Protein AF-A0A419N9Y1-F1 (afdb_monomer)

Solvent-accessible surface area (backbone atoms only — not comparable to full-atom values): 12476 Å² total; per-residue (Å²): 139,55,44,79,64,60,58,71,78,53,60,68,80,82,64,41,37,62,74,81,62,50,54,65,55,46,34,54,51,48,55,51,49,40,62,48,66,39,32,67,81,69,44,67,70,96,86,39,66,45,76,90,46,42,72,60,48,21,54,52,48,43,42,31,25,69,48,50,49,72,66,58,52,43,53,49,50,54,51,49,32,59,78,64,69,32,69,44,81,47,95,88,72,51,72,44,74,53,41,92,88,40,66,68,49,48,53,50,51,47,53,51,49,51,49,42,48,51,56,42,46,61,38,53,48,27,48,54,45,41,52,47,43,51,50,40,31,69,74,66,75,42,84,37,57,38,64,60,30,56,20,47,73,57,32,25,63,50,67,68,43,46,46,35,35,76,70,68,40,51,62,69,47,20,50,48,46,49,74,76,42,47,92,34,57,43,69,40,91,88,76,71,45,70,45,73,52,64,45,68,66,52,46,72,70,50,50,84,90,42,93,50,27,68,59,48,65,73,70,96

Sequence (220 aa):
HNAFNKIKNYSIDDLKLSWNPTHDDIKGKLELIFDLYQIDQYSKGLNRLNSKSITYYAVILSKWMHGNSLSEIIAGAISYYKSNRRELYFSNGVRELFDSGNPTHITKLVNDTIKDIELKVGYQLQNYISHYCQLLSLIFESNPGANWSQFIEFGSNDPVVWQLQFMGFSRHCAVFLKNNFPRHLKIDSGNSQLNISNREGIKSKVKQSQLYWLEIQALL

Organism: NCBI:txid1510574

pLDDT: mean 92.97, std 5.06, range [60.62, 98.25]

Radius of gyration: 20.14 Å; Cα contacts (8 Å, |Δi|>4): 240; chains: 1; bounding box: 44×52×46 Å

Mean predicted aligned error: 4.56 Å

Structure (mmCIF, N/CA/C/O backbone):
data_AF-A0A419N9Y1-F1
#
_entry.id   AF-A0A419N9Y1-F1
#
loop_
_atom_site.group_PDB
_atom_site.id
_atom_site.type_symbol
_atom_site.label_atom_id
_atom_site.label_alt_id
_atom_site.label_comp_id
_atom_site.label_asym_id
_atom_site.label_entity_id
_atom_site.label_seq_id
_atom_site.pdbx_PDB_ins_code
_atom_site.Cartn_x
_atom_site.Cartn_y
_atom_site.Cartn_z
_atom_site.occupancy
_atom_site.B_iso_or_equiv
_atom_site.auth_seq_id
_atom_site.auth_comp_id
_atom_site.auth_asym_id
_atom_site.auth_atom_id
_atom_site.pdbx_PDB_model_num
ATOM 1 N N . HIS A 1 1 ? 16.311 24.915 -7.169 1.00 60.62 1 HIS A N 1
ATOM 2 C CA . HIS A 1 1 ? 14.946 25.201 -6.677 1.00 60.62 1 HIS A CA 1
ATOM 3 C C . HIS A 1 1 ? 14.500 23.991 -5.851 1.00 60.62 1 HIS A C 1
ATOM 5 O O . HIS A 1 1 ? 14.574 22.888 -6.380 1.00 60.62 1 HIS A O 1
ATOM 11 N N . ASN A 1 2 ? 14.204 24.149 -4.554 1.00 80.12 2 ASN A N 1
ATOM 12 C CA . ASN A 1 2 ? 13.907 23.041 -3.624 1.00 80.12 2 ASN A CA 1
ATOM 13 C C . ASN A 1 2 ? 12.384 22.850 -3.442 1.00 80.12 2 ASN A C 1
ATOM 15 O O . ASN A 1 2 ? 11.610 23.737 -3.804 1.00 80.12 2 ASN A O 1
ATOM 19 N N . ALA A 1 3 ? 11.959 21.708 -2.886 1.00 81.12 3 ALA A N 1
ATOM 20 C CA . ALA A 1 3 ? 10.540 21.377 -2.689 1.00 81.12 3 ALA A CA 1
ATOM 21 C C . ALA A 1 3 ? 9.770 22.467 -1.911 1.00 81.12 3 ALA A C 1
ATOM 23 O O . ALA A 1 3 ? 8.666 22.841 -2.298 1.00 81.12 3 ALA A O 1
ATOM 24 N N . PHE A 1 4 ? 10.400 23.042 -0.878 1.00 83.94 4 PHE A N 1
ATOM 25 C CA . PHE A 1 4 ? 9.850 24.123 -0.051 1.00 83.94 4 PHE A CA 1
ATOM 26 C C . PHE A 1 4 ? 9.499 25.388 -0.842 1.00 83.94 4 PHE A C 1
ATOM 28 O O . PHE A 1 4 ? 8.518 26.054 -0.528 1.00 83.94 4 PHE A O 1
ATOM 35 N N . ASN A 1 5 ? 10.289 25.736 -1.859 1.00 86.38 5 ASN A N 1
ATOM 36 C CA . ASN A 1 5 ? 10.004 26.899 -2.695 1.00 86.38 5 ASN A CA 1
ATOM 37 C C . ASN A 1 5 ? 8.985 26.574 -3.790 1.00 86.38 5 ASN A C 1
ATOM 39 O O . ASN A 1 5 ? 8.133 27.409 -4.069 1.00 86.38 5 ASN A O 1
ATOM 43 N N . LYS A 1 6 ? 9.033 25.365 -4.374 1.00 87.75 6 LYS A N 1
ATOM 44 C CA . LYS A 1 6 ? 8.059 24.944 -5.397 1.00 87.75 6 LYS A CA 1
ATOM 45 C C . LYS A 1 6 ? 6.631 24.958 -4.861 1.00 87.75 6 LYS A C 1
ATOM 47 O O . LYS A 1 6 ? 5.728 25.429 -5.541 1.00 87.75 6 LYS A O 1
ATOM 52 N N . ILE A 1 7 ? 6.431 24.435 -3.654 1.00 89.94 7 ILE A N 1
ATOM 53 C CA . ILE A 1 7 ? 5.093 24.198 -3.102 1.00 89.94 7 ILE A CA 1
ATOM 54 C C . ILE A 1 7 ? 4.341 25.494 -2.767 1.00 89.94 7 ILE A C 1
ATOM 56 O O . ILE A 1 7 ? 3.118 25.511 -2.799 1.00 89.94 7 ILE A O 1
ATOM 60 N N . LYS A 1 8 ? 5.062 26.603 -2.544 1.00 87.75 8 LYS A N 1
ATOM 61 C CA . LYS A 1 8 ? 4.481 27.941 -2.326 1.00 87.75 8 LYS A CA 1
ATOM 62 C C . LYS A 1 8 ? 3.793 28.522 -3.564 1.00 87.75 8 LYS A C 1
ATOM 64 O O . LYS A 1 8 ? 3.054 29.488 -3.438 1.00 87.75 8 LYS A O 1
ATOM 69 N N . ASN A 1 9 ? 4.034 27.948 -4.743 1.00 89.00 9 ASN A N 1
ATOM 70 C CA . ASN A 1 9 ? 3.404 28.383 -5.991 1.00 89.00 9 ASN A CA 1
ATOM 71 C C . ASN A 1 9 ? 2.029 27.733 -6.229 1.00 89.00 9 ASN A C 1
ATOM 73 O O . ASN A 1 9 ? 1.411 27.998 -7.255 1.00 89.00 9 ASN A O 1
ATOM 77 N N . TYR A 1 10 ? 1.571 26.868 -5.321 1.00 89.12 10 TYR A N 1
ATOM 78 C CA . TYR A 1 10 ? 0.311 26.135 -5.432 1.00 89.12 10 TYR A CA 1
ATOM 79 C C . TYR A 1 10 ? -0.690 26.603 -4.371 1.00 89.12 10 TYR A C 1
ATOM 81 O O . TYR A 1 10 ? -0.300 27.029 -3.281 1.00 89.12 10 TYR A O 1
ATOM 89 N N . SER A 1 11 ? -1.985 26.464 -4.668 1.00 89.44 11 SER A N 1
ATOM 90 C CA . SER A 1 11 ? -3.035 26.563 -3.651 1.00 89.44 11 SER A CA 1
ATOM 91 C C . SER A 1 11 ? -3.046 25.307 -2.781 1.00 89.44 11 SER A C 1
ATOM 93 O O . SER A 1 11 ? -2.837 24.202 -3.280 1.00 89.44 11 SER A O 1
ATOM 95 N N . ILE A 1 12 ? -3.349 25.445 -1.488 1.00 87.38 12 ILE A N 1
ATOM 96 C CA . ILE A 1 12 ? -3.468 24.295 -0.579 1.00 87.38 12 ILE A CA 1
ATOM 97 C C . ILE A 1 12 ? -4.527 23.288 -1.049 1.00 87.38 12 ILE A C 1
ATOM 99 O O . ILE A 1 12 ? -4.351 22.084 -0.863 1.00 87.38 12 ILE A O 1
ATOM 103 N N . ASP A 1 13 ? -5.601 23.742 -1.694 1.00 88.00 13 ASP A N 1
ATOM 104 C CA . ASP A 1 13 ? -6.675 22.852 -2.146 1.00 88.00 13 ASP A CA 1
ATOM 105 C C . ASP A 1 13 ? -6.229 21.936 -3.295 1.00 88.00 13 ASP A C 1
ATOM 107 O O . ASP A 1 13 ? -6.617 20.768 -3.327 1.00 88.00 13 ASP A O 1
ATOM 111 N N . ASP A 1 14 ? -5.302 22.394 -4.142 1.00 89.75 14 ASP A N 1
ATOM 112 C CA . ASP A 1 14 ? -4.678 21.570 -5.187 1.00 89.75 14 ASP A CA 1
ATOM 113 C C . ASP A 1 14 ? -3.688 20.552 -4.612 1.00 89.75 14 ASP A C 1
ATOM 115 O O . ASP A 1 14 ? -3.317 19.580 -5.276 1.00 89.75 14 ASP A O 1
ATOM 119 N N . LEU A 1 15 ? -3.235 20.760 -3.374 1.00 93.12 15 LEU A N 1
ATOM 120 C CA . LEU A 1 15 ? -2.219 19.948 -2.710 1.00 93.12 15 LEU A CA 1
ATOM 121 C C . LEU A 1 15 ? -2.828 18.904 -1.772 1.00 93.12 15 LEU A C 1
ATOM 123 O O . LEU A 1 15 ? -2.317 17.784 -1.710 1.00 93.12 15 LEU A O 1
ATOM 127 N N . LYS A 1 16 ? -3.967 19.198 -1.140 1.00 94.38 16 LYS A N 1
ATOM 128 C CA . LYS A 1 16 ? -4.632 18.283 -0.201 1.00 94.38 16 LYS A CA 1
ATOM 129 C C . LYS A 1 16 ? -4.841 16.881 -0.766 1.00 94.38 16 LYS A C 1
ATOM 131 O O . LYS A 1 16 ? -5.169 16.690 -1.941 1.00 94.38 16 LYS A O 1
ATOM 136 N N . LEU A 1 17 ? -4.674 15.895 0.104 1.00 95.75 17 LEU A N 1
ATOM 137 C CA . LEU A 1 17 ? -4.933 14.492 -0.198 1.00 95.75 17 LEU A CA 1
ATOM 138 C C . LEU A 1 17 ? -6.372 14.119 0.204 1.00 95.75 17 LEU A C 1
ATOM 140 O O . LEU A 1 17 ? -6.857 14.514 1.264 1.00 95.75 17 LEU A O 1
ATOM 144 N N . SER A 1 18 ? -7.068 13.362 -0.649 1.00 94.75 18 SER A N 1
ATOM 145 C CA . SER A 1 18 ? -8.473 12.966 -0.438 1.00 94.75 18 SER A CA 1
ATOM 146 C C . SER A 1 18 ? -8.610 11.795 0.542 1.00 94.75 18 SER A C 1
ATOM 148 O O . SER A 1 18 ? -7.790 10.879 0.535 1.00 94.75 18 SER A O 1
ATOM 150 N N . TRP A 1 19 ? -9.682 11.778 1.340 1.00 93.62 19 TRP A N 1
ATOM 151 C CA . TRP A 1 19 ? -10.027 10.655 2.228 1.00 93.62 19 TRP A CA 1
ATOM 152 C C . TRP A 1 19 ? -10.487 9.400 1.477 1.00 93.62 19 TRP A C 1
ATOM 154 O O . TRP A 1 19 ? -10.299 8.286 1.961 1.00 93.62 19 TRP A O 1
ATOM 164 N N . ASN A 1 20 ? -11.046 9.569 0.278 1.00 94.44 20 ASN A N 1
ATOM 165 C CA . ASN A 1 20 ? -11.464 8.470 -0.586 1.00 94.44 20 ASN A CA 1
ATOM 166 C C . ASN A 1 20 ? -10.858 8.662 -1.982 1.00 94.44 20 ASN A C 1
ATOM 168 O O . ASN A 1 20 ? -11.538 9.160 -2.883 1.00 94.44 20 ASN A O 1
ATOM 172 N N . PRO A 1 21 ? -9.553 8.394 -2.136 1.00 95.75 21 PRO A N 1
ATOM 173 C CA . PRO A 1 21 ? -8.830 8.766 -3.339 1.00 95.75 21 PRO A CA 1
ATOM 174 C C . PRO A 1 21 ? -9.116 7.796 -4.486 1.00 95.75 21 PRO A C 1
ATOM 176 O O . PRO A 1 21 ? -8.982 6.583 -4.337 1.00 95.75 21 PRO A O 1
ATOM 179 N N . THR A 1 22 ? -9.465 8.311 -5.662 1.00 97.06 22 THR A N 1
ATOM 180 C CA . THR A 1 22 ? -9.575 7.476 -6.864 1.00 97.06 22 THR A CA 1
ATOM 181 C C . THR A 1 22 ? -8.190 7.054 -7.364 1.00 97.06 22 THR A C 1
ATOM 183 O O . THR A 1 22 ? -7.163 7.602 -6.960 1.00 97.06 22 THR A O 1
ATOM 186 N N . HIS A 1 23 ? -8.133 6.077 -8.272 1.00 96.81 23 HIS A N 1
ATOM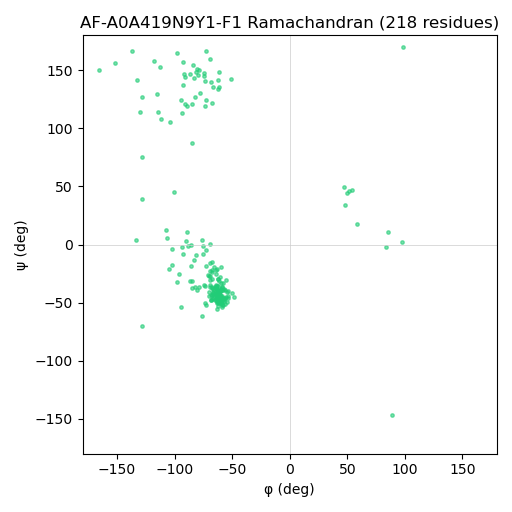 187 C CA . HIS A 1 23 ? -6.874 5.708 -8.927 1.00 96.81 23 HIS A CA 1
ATOM 188 C C . HIS A 1 23 ? -6.193 6.914 -9.600 1.00 96.81 23 HIS A C 1
ATOM 190 O O . HIS A 1 23 ? -4.975 7.072 -9.497 1.00 96.81 23 HIS A O 1
ATOM 196 N N . ASP A 1 24 ? -6.975 7.773 -10.255 1.00 97.62 24 ASP A N 1
ATOM 197 C CA . ASP A 1 24 ? -6.447 8.924 -10.985 1.00 97.62 24 ASP A CA 1
ATOM 198 C C . ASP A 1 24 ? -5.967 10.023 -10.032 1.00 97.62 24 ASP A C 1
ATOM 200 O O . ASP A 1 24 ? -4.899 10.592 -10.264 1.00 97.62 24 ASP A O 1
ATOM 204 N N . ASP A 1 25 ? -6.655 10.225 -8.900 1.00 96.88 25 ASP A N 1
ATOM 205 C CA . ASP A 1 25 ? -6.169 11.104 -7.828 1.00 96.88 25 ASP A CA 1
ATOM 206 C C . ASP A 1 25 ? -4.809 10.628 -7.306 1.00 96.88 25 ASP A C 1
ATOM 208 O O . ASP A 1 25 ? -3.875 11.417 -7.161 1.00 96.88 25 ASP A O 1
ATOM 212 N N . ILE A 1 26 ? -4.670 9.323 -7.047 1.00 98.00 26 ILE A N 1
ATOM 213 C CA . ILE A 1 26 ? -3.417 8.731 -6.556 1.00 98.00 26 ILE A CA 1
ATOM 214 C C . ILE A 1 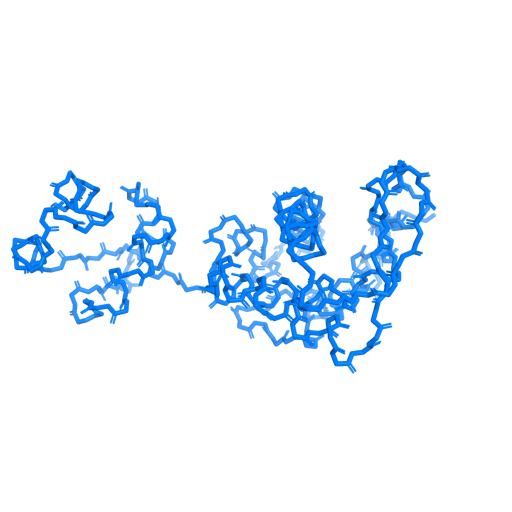26 ? -2.299 8.949 -7.565 1.00 98.00 26 ILE A C 1
ATOM 216 O O . ILE A 1 26 ? -1.207 9.383 -7.194 1.00 98.00 26 ILE A O 1
ATOM 220 N N . LYS A 1 27 ? -2.567 8.670 -8.842 1.00 98.25 27 LYS A N 1
ATOM 221 C CA . LYS A 1 27 ? -1.590 8.856 -9.912 1.00 98.25 27 LYS A CA 1
ATOM 222 C C . LYS A 1 27 ? -1.148 10.318 -10.014 1.00 98.25 27 LYS A C 1
ATOM 224 O O . LYS A 1 27 ? 0.054 10.571 -9.983 1.00 98.25 27 LYS A O 1
ATOM 229 N N . GLY A 1 28 ? -2.085 11.265 -10.068 1.00 97.62 28 GLY A N 1
ATOM 230 C CA . GLY A 1 28 ? -1.770 12.693 -10.173 1.00 97.62 28 GLY A CA 1
ATOM 231 C C . GLY A 1 28 ? -0.980 13.215 -8.970 1.00 97.62 28 GLY A C 1
ATOM 232 O O . GLY A 1 28 ? -0.007 13.955 -9.126 1.00 97.62 28 GLY A O 1
ATOM 233 N N . LYS A 1 29 ? -1.318 12.772 -7.753 1.00 96.75 29 LYS A N 1
ATOM 234 C CA . LYS A 1 29 ? -0.558 13.141 -6.547 1.00 96.75 29 LYS A CA 1
ATOM 235 C C . LYS A 1 29 ? 0.832 12.520 -6.514 1.00 96.75 29 LYS A C 1
ATOM 237 O O . LYS A 1 29 ? 1.769 13.180 -6.070 1.00 96.75 29 LYS A O 1
ATOM 242 N N . LEU A 1 30 ? 1.005 11.298 -7.017 1.00 97.69 30 LEU A N 1
ATOM 243 C CA . LEU A 1 30 ? 2.340 10.731 -7.199 1.00 97.69 30 LEU A CA 1
ATOM 244 C C . LEU A 1 30 ? 3.166 11.543 -8.200 1.00 97.69 30 LEU A C 1
ATOM 246 O O . LEU A 1 30 ? 4.317 11.839 -7.904 1.00 97.69 30 LEU A O 1
ATOM 250 N N . GLU A 1 31 ? 2.602 11.935 -9.343 1.00 97.44 31 GLU A N 1
ATOM 251 C CA . GLU A 1 31 ? 3.296 12.781 -10.330 1.00 97.44 31 GLU A CA 1
ATOM 252 C C . GLU A 1 31 ? 3.770 14.097 -9.701 1.00 97.44 31 GLU A C 1
ATOM 254 O O . GLU A 1 31 ? 4.945 14.454 -9.819 1.00 97.44 31 GLU A O 1
ATOM 259 N N . LEU A 1 32 ? 2.896 14.752 -8.934 1.00 95.88 32 LEU A N 1
ATOM 260 C CA . LEU A 1 32 ? 3.233 15.960 -8.185 1.00 95.88 32 LEU A CA 1
ATOM 261 C C . LEU A 1 32 ? 4.365 15.722 -7.173 1.00 95.88 32 LEU A C 1
ATOM 263 O O . LEU A 1 32 ? 5.339 16.472 -7.146 1.00 95.88 32 LEU A O 1
ATOM 267 N N . ILE A 1 33 ? 4.269 14.682 -6.341 1.00 95.56 33 ILE A N 1
ATOM 268 C CA . ILE A 1 33 ? 5.290 14.367 -5.329 1.00 95.56 33 ILE A CA 1
ATOM 269 C C . ILE A 1 33 ? 6.635 14.056 -6.001 1.00 95.56 33 ILE A C 1
ATOM 271 O O . ILE A 1 33 ? 7.677 14.535 -5.549 1.00 95.56 33 ILE A O 1
ATOM 275 N N . PHE A 1 34 ? 6.636 13.304 -7.102 1.00 96.06 34 PHE A N 1
ATOM 276 C CA . PHE A 1 34 ? 7.857 12.988 -7.844 1.00 96.06 34 PHE A CA 1
ATOM 277 C C . PHE A 1 34 ? 8.535 14.249 -8.393 1.00 96.06 34 PHE A C 1
ATOM 279 O O . PHE A 1 34 ? 9.760 14.363 -8.274 1.00 96.06 34 PHE A O 1
ATOM 286 N N . ASP A 1 35 ? 7.768 15.209 -8.921 1.00 94.62 35 ASP A N 1
ATOM 287 C CA . ASP A 1 35 ? 8.302 16.492 -9.398 1.00 94.62 35 ASP A CA 1
ATOM 288 C C . ASP A 1 35 ? 8.793 17.400 -8.257 1.00 94.62 35 ASP A C 1
ATOM 290 O O . ASP A 1 35 ? 9.881 17.989 -8.338 1.00 94.62 35 ASP A O 1
ATOM 294 N N . LEU A 1 36 ? 8.018 17.518 -7.174 1.00 94.12 36 LEU A N 1
ATOM 295 C CA . LEU A 1 36 ? 8.357 18.373 -6.033 1.00 94.12 36 LEU A CA 1
ATOM 296 C C . LEU A 1 36 ? 9.671 17.936 -5.383 1.00 94.12 36 LEU A C 1
ATOM 298 O O . LEU A 1 36 ? 10.545 18.771 -5.133 1.00 94.12 36 LEU A O 1
ATOM 302 N N . TYR A 1 37 ? 9.824 16.631 -5.154 1.00 93.62 37 TYR A N 1
ATOM 303 C CA . TYR A 1 37 ? 11.010 16.049 -4.525 1.00 93.62 37 TYR A CA 1
ATOM 304 C C . TYR A 1 37 ? 12.122 15.690 -5.515 1.00 93.62 37 TYR A C 1
ATOM 306 O O . TYR A 1 37 ? 13.181 15.234 -5.084 1.00 93.62 37 TYR A O 1
ATOM 314 N N . GLN A 1 38 ? 11.912 15.898 -6.821 1.00 93.19 38 GLN A N 1
ATOM 315 C CA . GLN A 1 38 ? 12.881 15.579 -7.878 1.00 93.19 38 GLN A CA 1
ATOM 316 C C . GLN A 1 38 ? 13.391 14.131 -7.753 1.00 93.19 38 GLN A C 1
ATOM 318 O O . GLN A 1 38 ? 14.594 13.859 -7.811 1.00 93.19 38 GLN A O 1
ATOM 323 N N . ILE A 1 39 ? 12.466 13.186 -7.543 1.00 93.88 39 ILE A N 1
ATOM 324 C CA . ILE A 1 39 ? 12.790 11.791 -7.195 1.00 93.88 39 ILE A CA 1
ATOM 325 C C . ILE A 1 39 ? 13.699 11.147 -8.248 1.00 93.88 39 ILE A C 1
ATOM 327 O O . ILE A 1 39 ? 14.644 10.448 -7.887 1.00 93.88 39 ILE A O 1
ATOM 331 N N . ASP A 1 40 ? 13.490 11.433 -9.534 1.00 91.75 40 ASP A N 1
ATOM 332 C CA . ASP A 1 40 ? 14.319 10.887 -10.617 1.00 91.75 40 ASP A CA 1
ATOM 333 C C . ASP A 1 40 ? 15.795 11.293 -10.533 1.00 91.75 40 ASP A C 1
ATOM 335 O O . ASP A 1 40 ? 16.662 10.509 -10.930 1.00 91.75 40 ASP A O 1
ATOM 339 N N . GLN A 1 41 ? 16.079 12.487 -10.005 1.00 90.94 41 GLN A N 1
ATOM 340 C CA . GLN A 1 41 ? 17.430 13.024 -9.853 1.00 90.94 41 GLN A CA 1
ATOM 341 C C . GLN A 1 41 ? 18.137 12.459 -8.616 1.00 90.94 41 GLN A C 1
ATOM 343 O O . GLN A 1 41 ? 19.342 12.200 -8.655 1.00 90.94 41 GLN A O 1
ATOM 348 N N . TYR A 1 42 ? 17.406 12.287 -7.511 1.00 89.12 42 TYR A N 1
ATOM 349 C CA . TYR A 1 42 ? 18.007 11.983 -6.208 1.00 89.12 42 TYR A CA 1
ATOM 350 C C . TYR A 1 42 ? 17.848 10.530 -5.753 1.00 89.12 42 TYR A C 1
ATOM 352 O O . TYR A 1 42 ? 18.646 10.065 -4.937 1.00 89.12 42 TYR A O 1
ATOM 360 N N . SER A 1 43 ? 16.878 9.780 -6.279 1.00 85.75 43 SER A N 1
ATOM 361 C CA . SER A 1 43 ? 16.731 8.356 -5.969 1.00 85.75 43 SER A CA 1
ATOM 362 C C . SER A 1 43 ? 17.822 7.552 -6.682 1.00 85.75 43 SER A C 1
ATOM 364 O O . SER A 1 43 ? 17.916 7.559 -7.911 1.00 85.75 43 SER A O 1
ATOM 366 N N . LYS A 1 44 ? 18.668 6.852 -5.917 1.00 82.25 44 LYS A N 1
ATOM 367 C CA . LYS A 1 44 ? 19.805 6.061 -6.424 1.00 82.25 44 LYS A CA 1
ATOM 368 C C . LYS A 1 44 ? 19.648 4.574 -6.089 1.00 82.25 44 LYS A C 1
ATOM 370 O O . LYS A 1 44 ? 18.948 4.210 -5.149 1.00 82.25 44 LYS A O 1
ATOM 375 N N . GLY A 1 45 ? 20.330 3.720 -6.853 1.00 80.81 45 GLY A N 1
ATOM 376 C CA . GLY A 1 45 ? 20.369 2.267 -6.645 1.00 80.81 45 GLY A CA 1
ATOM 377 C C . GLY A 1 45 ? 19.414 1.465 -7.537 1.00 80.81 45 GLY A C 1
ATOM 378 O O . GLY A 1 45 ? 18.562 2.018 -8.230 1.00 80.81 45 GLY A O 1
ATOM 379 N N . LEU A 1 46 ? 19.575 0.137 -7.522 1.00 72.62 46 LEU A N 1
ATOM 380 C CA . LEU A 1 46 ? 18.804 -0.802 -8.357 1.00 72.62 46 LEU A CA 1
ATOM 381 C C . LEU A 1 46 ? 17.306 -0.793 -8.023 1.00 72.62 46 LEU A C 1
ATOM 383 O O . LEU A 1 46 ? 16.469 -0.884 -8.912 1.00 72.62 46 LEU A O 1
ATOM 387 N N . ASN A 1 47 ? 16.968 -0.600 -6.746 1.00 79.06 47 ASN A N 1
ATOM 388 C CA . ASN A 1 47 ? 15.593 -0.476 -6.269 1.00 79.06 47 ASN A CA 1
ATOM 389 C C . ASN A 1 47 ? 15.234 1.000 -6.038 1.00 79.06 47 ASN A C 1
ATOM 391 O O . ASN A 1 47 ? 14.654 1.343 -5.007 1.00 79.06 47 ASN A O 1
ATOM 395 N N . ARG A 1 48 ? 15.566 1.899 -6.968 1.00 86.44 48 ARG A N 1
ATOM 396 C CA . ARG A 1 48 ? 15.145 3.310 -6.893 1.00 86.44 48 ARG A CA 1
ATOM 397 C C . ARG A 1 48 ? 13.712 3.511 -7.379 1.00 86.44 48 ARG A C 1
ATOM 399 O O . ARG A 1 48 ? 13.226 2.728 -8.199 1.00 86.44 48 ARG A O 1
ATOM 406 N N . LEU A 1 49 ? 13.019 4.517 -6.857 1.00 91.38 49 LEU A N 1
ATOM 407 C CA . LEU A 1 49 ? 11.782 4.998 -7.477 1.00 91.38 49 LEU A CA 1
ATOM 408 C C . LEU A 1 49 ? 12.145 5.802 -8.724 1.00 91.38 49 LEU A C 1
ATOM 410 O O . LEU A 1 49 ? 13.206 6.421 -8.779 1.00 91.38 49 LEU A O 1
ATOM 414 N N . ASN A 1 50 ? 11.283 5.761 -9.734 1.00 91.69 50 ASN A N 1
ATOM 415 C CA . ASN A 1 50 ? 11.412 6.640 -10.890 1.00 91.69 50 ASN A CA 1
ATOM 416 C C . ASN A 1 50 ? 10.050 6.930 -11.534 1.00 91.69 50 ASN A C 1
ATOM 418 O O . ASN A 1 50 ? 9.118 6.133 -11.402 1.0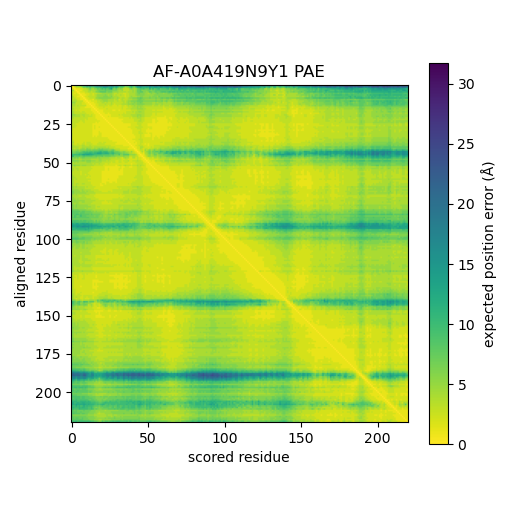0 91.69 50 ASN A O 1
ATOM 422 N N . SER A 1 51 ? 9.932 8.038 -12.255 1.00 93.62 51 SER A N 1
ATOM 423 C CA . SER A 1 51 ? 8.648 8.514 -12.782 1.00 93.62 51 SER A CA 1
ATOM 424 C C . SER A 1 51 ? 7.986 7.522 -13.746 1.00 93.62 51 SER A C 1
ATOM 426 O O . SER A 1 51 ? 6.763 7.417 -13.792 1.00 93.62 51 SER A O 1
ATOM 428 N N . LYS A 1 52 ? 8.765 6.686 -14.450 1.00 92.12 52 LYS A N 1
ATOM 429 C CA . LYS A 1 52 ? 8.221 5.648 -15.353 1.00 92.12 52 LYS A CA 1
ATOM 430 C C . LYS A 1 52 ? 7.443 4.559 -14.608 1.00 92.12 52 LYS A C 1
ATOM 432 O O . LYS A 1 52 ? 6.657 3.842 -15.218 1.00 92.12 52 LYS A O 1
ATOM 437 N N . SER A 1 53 ? 7.659 4.431 -13.300 1.00 90.94 53 SER A N 1
ATOM 438 C CA . SER A 1 53 ? 6.959 3.471 -12.443 1.00 90.94 53 SER A CA 1
ATOM 439 C C . SER A 1 53 ? 5.718 4.032 -11.747 1.00 90.94 53 SER A C 1
ATOM 441 O O . SER A 1 53 ? 5.010 3.266 -11.099 1.00 90.94 53 SER A O 1
ATOM 443 N N . ILE A 1 54 ? 5.394 5.321 -11.915 1.00 96.56 54 ILE A N 1
ATOM 444 C CA . ILE A 1 54 ? 4.237 5.945 -11.252 1.00 96.56 54 ILE A CA 1
ATOM 445 C C . ILE A 1 54 ? 2.937 5.218 -11.594 1.00 96.56 54 ILE A C 1
ATOM 447 O O . ILE A 1 54 ? 2.186 4.868 -10.693 1.00 96.56 54 ILE A O 1
ATOM 451 N N . THR A 1 55 ? 2.695 4.919 -12.875 1.00 95.12 55 THR A N 1
ATOM 452 C CA . THR A 1 55 ? 1.454 4.238 -13.293 1.00 95.12 55 THR A CA 1
ATOM 453 C C . THR A 1 55 ? 1.312 2.867 -12.625 1.00 95.12 55 THR A C 1
ATOM 455 O O . THR A 1 55 ? 0.226 2.491 -12.203 1.00 95.12 55 THR A O 1
ATOM 458 N N . TYR A 1 56 ? 2.417 2.135 -12.472 1.00 94.38 56 TYR A N 1
ATOM 459 C CA . TYR A 1 56 ? 2.417 0.841 -11.796 1.00 94.38 56 TYR A CA 1
ATOM 460 C C . TYR A 1 56 ? 2.152 0.977 -10.290 1.00 94.38 56 TYR A C 1
ATOM 462 O O . TYR A 1 56 ? 1.279 0.296 -9.752 1.00 94.38 56 TYR A O 1
ATOM 470 N N . TYR A 1 57 ? 2.845 1.892 -9.608 1.00 96.38 57 TYR A N 1
ATOM 471 C CA . TYR A 1 57 ? 2.644 2.081 -8.172 1.00 96.38 57 TYR A CA 1
ATOM 472 C C . TYR A 1 57 ? 1.306 2.735 -7.828 1.00 96.38 57 TYR A C 1
ATOM 474 O O . TYR A 1 57 ? 0.788 2.455 -6.755 1.00 96.38 57 TYR A O 1
ATOM 482 N N . ALA A 1 58 ? 0.708 3.529 -8.720 1.00 97.56 58 ALA A N 1
ATOM 483 C CA . ALA A 1 58 ? -0.648 4.046 -8.543 1.00 97.56 58 ALA A CA 1
ATOM 484 C C . ALA A 1 58 ? -1.673 2.904 -8.454 1.00 97.56 58 ALA A C 1
ATOM 486 O O . ALA A 1 58 ? -2.542 2.924 -7.584 1.00 97.56 58 ALA A O 1
ATOM 487 N N . VAL A 1 59 ? -1.518 1.855 -9.274 1.00 96.69 59 VAL A N 1
ATOM 488 C CA . VAL A 1 59 ? -2.359 0.649 -9.199 1.00 96.69 59 VAL A CA 1
ATOM 489 C C . VAL A 1 59 ? -2.160 -0.081 -7.871 1.00 96.69 59 VAL A C 1
ATOM 491 O O . VAL A 1 59 ? -3.146 -0.433 -7.222 1.00 96.69 59 VAL A O 1
ATOM 494 N N . ILE A 1 60 ? -0.910 -0.307 -7.449 1.00 97.00 60 ILE A N 1
ATOM 495 C CA . ILE A 1 60 ? -0.633 -1.001 -6.180 1.00 97.00 60 ILE A CA 1
ATOM 496 C C . ILE A 1 60 ? -1.163 -0.195 -4.996 1.00 97.00 60 ILE A C 1
ATOM 498 O O . ILE A 1 60 ? -1.876 -0.755 -4.170 1.00 97.00 60 ILE A O 1
ATOM 502 N N . LEU A 1 61 ? -0.858 1.103 -4.923 1.00 97.06 61 LEU A N 1
ATOM 503 C CA . LEU A 1 61 ? -1.330 1.985 -3.857 1.00 97.06 61 LEU A CA 1
ATOM 504 C C . LEU A 1 61 ? -2.848 2.044 -3.808 1.00 97.06 61 LEU A C 1
ATOM 506 O O . LEU A 1 61 ? -3.410 1.924 -2.727 1.00 97.06 61 LEU A O 1
ATOM 510 N N . SER A 1 62 ? -3.509 2.183 -4.960 1.00 96.94 62 SER A N 1
ATOM 511 C CA . SER A 1 62 ? -4.968 2.184 -5.026 1.00 96.94 62 SER A CA 1
ATOM 512 C C . SER A 1 62 ? -5.531 0.906 -4.416 1.00 96.94 62 SER A C 1
ATOM 514 O O . SER A 1 62 ? -6.327 0.977 -3.488 1.00 96.94 62 SER A O 1
ATOM 516 N N . LYS A 1 63 ? -5.057 -0.269 -4.828 1.00 96.25 63 LYS A N 1
ATOM 517 C CA . LYS A 1 63 ? -5.535 -1.533 -4.254 1.00 96.25 63 LYS A CA 1
ATOM 518 C C . LYS A 1 63 ? -5.206 -1.669 -2.767 1.00 96.25 63 LYS A C 1
ATOM 520 O O . LYS A 1 63 ? -6.064 -2.027 -1.963 1.00 96.25 63 LYS A O 1
ATOM 525 N N . TRP A 1 64 ? -3.964 -1.373 -2.394 1.00 96.25 64 TRP A N 1
ATOM 526 C CA . TRP A 1 64 ? -3.474 -1.532 -1.029 1.00 96.25 64 TRP A CA 1
ATOM 527 C C . TRP A 1 64 ? -4.222 -0.629 -0.049 1.00 96.25 64 TRP A C 1
ATOM 529 O O . TRP A 1 64 ? -4.750 -1.121 0.946 1.00 96.25 64 TRP A O 1
ATOM 539 N N . MET A 1 65 ? -4.340 0.664 -0.360 1.00 95.69 65 MET A N 1
ATOM 540 C CA . MET A 1 65 ? -5.051 1.629 0.478 1.00 95.69 65 MET A CA 1
ATOM 541 C C . MET A 1 65 ? -6.557 1.370 0.524 1.00 95.69 65 MET A C 1
ATOM 543 O O . MET A 1 65 ? -7.178 1.772 1.488 1.00 95.69 65 MET A O 1
ATOM 547 N N . HIS A 1 66 ? -7.164 0.669 -0.436 1.00 94.75 66 HIS A N 1
ATOM 548 C CA . HIS A 1 66 ? -8.581 0.277 -0.345 1.00 94.75 66 HIS A CA 1
ATOM 549 C C . HIS A 1 66 ? -8.804 -1.075 0.350 1.00 94.75 66 HIS A C 1
ATOM 551 O O . HIS A 1 66 ? -9.913 -1.609 0.335 1.00 94.75 66 HIS A O 1
ATOM 557 N N . GLY A 1 67 ? -7.775 -1.643 0.983 1.00 93.12 67 GLY A N 1
ATOM 558 C CA . GLY A 1 67 ? -7.927 -2.863 1.770 1.00 93.12 67 GLY A CA 1
ATOM 559 C C . GLY A 1 67 ? -7.825 -4.161 0.974 1.00 93.12 67 GLY A C 1
ATOM 560 O O . GLY A 1 67 ? -8.100 -5.216 1.546 1.00 93.12 67 GLY A O 1
ATOM 561 N N . ASN A 1 68 ? -7.401 -4.134 -0.299 1.00 93.94 68 ASN A N 1
ATOM 562 C CA . ASN A 1 68 ? -7.188 -5.380 -1.036 1.00 93.94 68 ASN A CA 1
ATOM 563 C C . ASN A 1 68 ? -6.093 -6.228 -0.390 1.00 93.94 68 ASN A C 1
ATOM 565 O O . ASN A 1 68 ? -5.058 -5.725 0.071 1.00 93.94 68 ASN A O 1
ATOM 569 N N . SER A 1 69 ? -6.307 -7.538 -0.382 1.00 92.62 69 SER A N 1
ATOM 570 C CA . SER A 1 69 ? -5.344 -8.488 0.147 1.00 92.62 69 SER A CA 1
ATOM 571 C C . SER A 1 69 ? -4.101 -8.564 -0.743 1.00 92.62 69 SER A C 1
ATOM 573 O O . SER A 1 69 ? -4.120 -8.256 -1.938 1.00 92.62 69 SER A O 1
ATOM 575 N N . LEU A 1 70 ? -3.002 -9.048 -0.164 1.00 92.62 70 LEU A N 1
ATOM 576 C CA . LEU A 1 70 ? -1.791 -9.338 -0.926 1.00 92.62 70 LEU A CA 1
ATOM 577 C C . LEU A 1 70 ? -2.074 -10.314 -2.085 1.00 92.62 70 LEU A C 1
ATOM 579 O O . LEU A 1 70 ? -1.575 -10.115 -3.190 1.00 92.62 70 LEU A O 1
ATOM 583 N N . SER A 1 71 ? -2.926 -11.323 -1.866 1.00 93.50 71 SER A N 1
ATOM 584 C CA . SER A 1 71 ? -3.291 -12.289 -2.907 1.00 93.50 71 SER A CA 1
ATOM 585 C C . SER A 1 71 ? -4.086 -11.655 -4.051 1.00 93.50 71 SER A C 1
ATOM 587 O O . SER A 1 71 ? -3.829 -11.983 -5.207 1.00 93.50 71 SER A O 1
ATOM 589 N N . GLU A 1 72 ? -4.987 -10.710 -3.772 1.00 95.75 72 GLU A N 1
ATOM 590 C CA . GLU A 1 72 ? -5.724 -9.964 -4.803 1.00 95.75 72 GLU A CA 1
ATOM 591 C C . GLU A 1 72 ? -4.795 -9.075 -5.640 1.00 95.75 72 GLU A C 1
ATOM 593 O O . GLU A 1 72 ? -4.941 -8.976 -6.865 1.00 95.75 72 GLU A O 1
ATOM 598 N N . ILE A 1 73 ? -3.809 -8.439 -5.002 1.00 96.94 73 ILE A N 1
ATOM 599 C CA . ILE A 1 73 ? -2.823 -7.608 -5.702 1.00 96.94 73 ILE A CA 1
ATOM 600 C C . ILE A 1 73 ? -1.925 -8.480 -6.587 1.00 96.94 73 ILE A C 1
ATOM 602 O O . ILE A 1 73 ? -1.775 -8.173 -7.772 1.00 96.94 73 ILE A O 1
ATOM 606 N N . ILE A 1 74 ? -1.413 -9.598 -6.062 1.00 96.69 74 ILE A N 1
ATOM 607 C CA . ILE A 1 74 ? -0.605 -10.574 -6.815 1.00 96.69 74 ILE A CA 1
ATOM 608 C C . ILE A 1 74 ? -1.393 -11.153 -7.995 1.00 96.69 74 ILE A C 1
ATOM 610 O O . ILE A 1 74 ? -0.884 -11.192 -9.115 1.00 96.69 74 ILE A O 1
ATOM 614 N N . ALA A 1 75 ? -2.646 -11.563 -7.784 1.00 96.75 75 ALA A N 1
ATOM 615 C CA . ALA A 1 75 ? -3.500 -12.074 -8.857 1.00 96.75 75 ALA A CA 1
ATOM 616 C C . ALA A 1 75 ? -3.707 -11.024 -9.962 1.00 96.75 75 ALA A C 1
ATOM 618 O O . ALA A 1 75 ? -3.680 -11.342 -11.156 1.00 96.75 75 ALA A O 1
ATOM 619 N N . GLY A 1 76 ? -3.845 -9.753 -9.572 1.00 96.00 76 GLY A N 1
ATOM 620 C CA . GLY A 1 76 ? -3.870 -8.627 -10.498 1.00 96.00 76 GLY A CA 1
ATOM 621 C C . GLY A 1 76 ? -2.568 -8.466 -11.286 1.00 96.00 76 GLY A C 1
ATOM 622 O O . GLY A 1 76 ? -2.625 -8.274 -12.500 1.00 96.00 76 GLY A O 1
ATOM 623 N N . ALA A 1 77 ? -1.410 -8.583 -10.631 1.00 95.62 77 ALA A N 1
ATOM 624 C CA . ALA A 1 77 ? -0.102 -8.504 -11.283 1.00 95.62 77 ALA A CA 1
ATOM 625 C C . ALA A 1 77 ? 0.090 -9.637 -12.305 1.00 95.62 77 ALA A C 1
ATOM 627 O O . ALA A 1 77 ? 0.447 -9.372 -13.452 1.00 95.62 77 ALA A O 1
ATOM 628 N N . ILE A 1 78 ? -0.239 -10.880 -11.936 1.00 95.88 78 ILE A N 1
ATOM 629 C CA . ILE A 1 78 ? -0.208 -12.047 -12.837 1.00 95.88 78 ILE A CA 1
ATOM 630 C C . ILE A 1 78 ? -1.092 -11.811 -14.063 1.00 95.88 78 ILE A C 1
ATOM 632 O O . ILE A 1 78 ? -0.652 -11.994 -15.201 1.00 95.88 78 ILE A O 1
ATOM 636 N N . SER A 1 79 ? -2.329 -11.360 -13.841 1.00 95.88 79 SER A N 1
ATOM 637 C CA . SER A 1 79 ? -3.279 -11.080 -14.922 1.00 95.88 79 SER A CA 1
ATOM 638 C C . SER A 1 79 ? -2.760 -9.986 -15.854 1.00 95.88 79 SER A C 1
ATOM 640 O O . SER A 1 79 ? -2.820 -10.126 -17.074 1.00 95.88 79 SER A O 1
ATOM 642 N N . TYR A 1 80 ? -2.183 -8.920 -15.294 1.00 94.75 80 TYR A N 1
ATOM 643 C CA . TYR A 1 80 ? -1.594 -7.832 -16.067 1.00 94.75 80 TYR A CA 1
ATOM 644 C C . TYR A 1 80 ? -0.402 -8.299 -16.911 1.00 94.75 80 TYR A C 1
ATOM 646 O O . TYR A 1 80 ? -0.337 -7.977 -18.099 1.00 94.75 80 TYR A O 1
ATOM 654 N N . TYR A 1 81 ? 0.513 -9.084 -16.337 1.00 95.19 81 TYR A N 1
ATOM 655 C CA . TYR A 1 81 ? 1.683 -9.601 -17.052 1.00 95.19 81 TYR A CA 1
ATOM 656 C C . TYR A 1 81 ? 1.285 -10.517 -18.211 1.00 95.19 81 TYR A C 1
ATOM 658 O O . TYR A 1 81 ? 1.829 -10.380 -19.310 1.00 95.19 81 TYR A O 1
ATOM 666 N N . LYS A 1 82 ? 0.288 -11.381 -17.987 1.00 94.44 82 LYS A N 1
ATOM 667 C CA . LYS A 1 82 ? -0.277 -12.269 -19.009 1.00 94.44 82 LYS A CA 1
ATOM 668 C C . LYS A 1 82 ? -0.919 -11.486 -20.155 1.00 94.44 82 LYS A C 1
ATOM 670 O O . LYS A 1 82 ? -0.568 -11.702 -21.312 1.00 94.44 82 LYS A O 1
ATOM 675 N N . SER A 1 83 ? -1.830 -10.563 -19.847 1.00 95.12 83 SER A N 1
ATOM 676 C CA . SER A 1 83 ? -2.605 -9.839 -20.865 1.00 95.12 83 SER A CA 1
ATOM 677 C C . SER A 1 83 ? -1.771 -8.845 -21.674 1.00 95.12 83 SER A C 1
ATOM 679 O O . SER A 1 83 ? -2.096 -8.574 -22.824 1.00 95.12 83 SER A O 1
ATOM 681 N N . ASN A 1 84 ? -0.683 -8.320 -21.101 1.00 94.00 84 ASN A N 1
ATOM 682 C CA . ASN A 1 84 ? 0.146 -7.287 -21.731 1.00 94.00 84 ASN A CA 1
ATOM 683 C C . ASN A 1 84 ? 1.502 -7.809 -22.228 1.00 94.00 84 ASN A C 1
ATOM 685 O O . ASN A 1 84 ? 2.378 -6.999 -22.530 1.00 94.00 84 ASN A O 1
ATOM 689 N N . ARG A 1 85 ? 1.697 -9.138 -22.282 1.00 92.88 85 ARG A N 1
ATOM 690 C CA . ARG A 1 85 ? 2.941 -9.791 -22.740 1.00 92.88 85 ARG A CA 1
ATOM 691 C C . ARG A 1 85 ? 4.201 -9.175 -22.117 1.00 92.88 85 ARG A C 1
ATOM 693 O O . ARG A 1 85 ? 5.135 -8.786 -22.813 1.00 92.88 85 ARG A O 1
ATOM 700 N N . ARG A 1 86 ? 4.194 -9.026 -20.790 1.00 94.19 86 ARG A N 1
ATOM 701 C CA . ARG A 1 86 ? 5.292 -8.391 -20.046 1.00 94.19 86 ARG A CA 1
ATOM 702 C C . ARG A 1 86 ? 6.461 -9.356 -19.868 1.00 94.19 86 ARG A C 1
ATOM 704 O O . ARG A 1 86 ? 6.267 -10.561 -19.750 1.00 94.19 86 ARG A O 1
ATOM 711 N N . GLU A 1 87 ? 7.664 -8.804 -19.800 1.00 94.62 87 GLU A N 1
ATOM 712 C CA . GLU A 1 87 ? 8.885 -9.559 -19.521 1.00 94.62 87 GLU A CA 1
ATOM 713 C C . GLU A 1 87 ? 9.184 -9.601 -18.018 1.00 94.62 87 GLU A C 1
ATOM 715 O O . GLU A 1 87 ? 8.976 -8.617 -17.298 1.00 94.62 87 GLU A O 1
ATOM 720 N N . LEU A 1 88 ? 9.719 -10.729 -17.559 1.00 93.94 88 LEU A N 1
ATOM 721 C CA . LEU A 1 88 ? 10.375 -10.871 -16.267 1.00 93.94 88 LEU A CA 1
ATOM 722 C C . LEU A 1 88 ? 11.871 -10.613 -16.401 1.00 93.94 88 LEU A C 1
ATOM 724 O O . LEU A 1 88 ? 12.493 -10.956 -17.402 1.00 93.94 88 LEU A O 1
ATOM 728 N N . TYR A 1 89 ? 12.439 -10.036 -15.347 1.00 91.31 89 TYR A N 1
ATOM 729 C CA . TYR A 1 89 ? 13.858 -9.725 -15.244 1.00 91.31 89 TYR A CA 1
ATOM 730 C C . TYR A 1 89 ? 14.456 -10.572 -14.127 1.00 91.31 89 TYR A C 1
ATOM 732 O O . TYR A 1 89 ? 14.101 -10.413 -12.951 1.00 91.31 89 TYR A O 1
ATOM 740 N N . PHE A 1 90 ? 15.349 -11.482 -14.495 1.00 89.94 90 PHE A N 1
ATOM 741 C CA . PHE A 1 90 ? 16.031 -12.369 -13.562 1.00 89.94 90 PHE A CA 1
ATOM 742 C C . PHE A 1 90 ? 17.363 -11.771 -13.098 1.00 89.94 90 PHE A C 1
ATOM 744 O O . PHE A 1 90 ? 17.953 -10.908 -13.747 1.00 89.94 90 PHE A O 1
ATOM 751 N N . SER A 1 91 ? 17.843 -12.221 -11.937 1.00 84.75 91 SER A N 1
ATOM 752 C CA . SER A 1 91 ? 19.079 -11.718 -11.317 1.00 84.75 91 SER A CA 1
ATOM 753 C C . SER A 1 91 ? 20.334 -11.998 -12.147 1.00 84.75 91 SER A C 1
ATOM 755 O O . SER A 1 91 ? 21.305 -11.255 -12.053 1.00 84.75 91 SER A O 1
ATOM 757 N N . ASN A 1 92 ? 20.300 -13.030 -12.989 1.00 87.38 92 ASN A N 1
ATOM 758 C CA . ASN A 1 92 ? 21.347 -13.374 -13.953 1.00 87.38 92 ASN A CA 1
ATOM 759 C C . ASN A 1 92 ? 21.354 -12.467 -15.205 1.00 87.38 92 ASN A C 1
ATOM 761 O O . ASN A 1 92 ? 22.125 -12.713 -16.126 1.00 87.38 92 ASN A O 1
ATOM 765 N N . GLY A 1 93 ? 20.496 -11.442 -15.262 1.00 86.44 93 GLY A N 1
ATOM 766 C CA . GLY A 1 93 ? 20.394 -10.507 -16.386 1.00 86.44 93 GLY A CA 1
ATOM 767 C C . GLY A 1 93 ? 19.517 -10.994 -17.542 1.00 86.44 93 GLY A C 1
ATOM 768 O O . GLY A 1 93 ? 19.308 -10.241 -18.495 1.00 86.44 93 GLY A O 1
ATOM 769 N N . VAL A 1 94 ? 18.975 -12.212 -17.457 1.00 92.00 94 VAL A N 1
ATOM 770 C CA . VAL A 1 94 ? 18.085 -12.774 -18.477 1.00 92.00 94 VAL A CA 1
ATOM 771 C C . VAL A 1 94 ? 16.715 -12.101 -18.408 1.00 92.00 94 VAL A C 1
ATOM 773 O O . VAL A 1 94 ? 16.193 -11.800 -17.327 1.00 92.00 94 VAL A O 1
ATOM 776 N N . ARG A 1 95 ? 16.141 -11.861 -19.590 1.00 94.12 95 ARG A N 1
ATOM 777 C CA . ARG A 1 95 ? 14.769 -11.386 -19.766 1.00 94.12 95 ARG A CA 1
ATOM 778 C C . ARG A 1 95 ? 13.966 -12.449 -20.484 1.00 94.12 95 ARG A C 1
ATOM 780 O O . ARG A 1 95 ? 14.386 -12.919 -21.538 1.00 94.12 95 ARG A O 1
ATOM 787 N N . GLU A 1 96 ? 12.816 -12.790 -19.928 1.00 95.31 96 GLU A N 1
ATOM 788 C CA . GLU A 1 96 ? 11.930 -13.798 -20.506 1.00 95.31 96 GLU A CA 1
ATOM 789 C C . GLU A 1 96 ? 10.506 -13.262 -20.540 1.00 95.31 96 GLU A C 1
ATOM 791 O O . GLU A 1 96 ? 10.068 -12.583 -19.608 1.00 95.31 96 GLU A O 1
ATOM 796 N N . LEU A 1 97 ? 9.767 -13.565 -21.607 1.00 96.75 97 LEU A N 1
ATOM 797 C CA . LEU A 1 97 ? 8.338 -13.279 -21.643 1.00 96.75 97 LEU A CA 1
ATOM 798 C C . LEU A 1 97 ? 7.639 -14.070 -20.536 1.00 96.75 97 LEU A C 1
ATOM 800 O O . LEU A 1 97 ? 7.888 -15.260 -20.343 1.00 96.75 97 LEU A O 1
ATOM 804 N N . PHE A 1 98 ? 6.757 -13.396 -19.804 1.00 97.25 98 PHE A N 1
ATOM 805 C CA . PHE A 1 98 ? 6.003 -14.031 -18.739 1.00 97.25 98 PHE A CA 1
ATOM 806 C C . PHE A 1 98 ? 5.129 -15.162 -19.284 1.00 97.25 98 PHE A C 1
ATOM 808 O O . PHE A 1 98 ? 4.413 -14.998 -20.272 1.00 97.25 98 PHE A O 1
ATOM 815 N N . ASP A 1 99 ? 5.147 -16.284 -18.571 1.00 96.19 99 ASP A N 1
ATOM 816 C CA . ASP A 1 99 ? 4.362 -17.468 -18.887 1.00 96.19 99 ASP A CA 1
ATOM 817 C C . ASP A 1 99 ? 3.632 -17.904 -17.620 1.00 96.19 99 ASP A C 1
ATOM 819 O O . ASP A 1 99 ? 4.251 -18.308 -16.637 1.00 96.19 99 ASP A O 1
ATOM 823 N N . SER A 1 100 ? 2.301 -17.814 -17.642 1.00 94.06 100 SER A N 1
ATOM 824 C CA . SER A 1 100 ? 1.470 -18.219 -16.509 1.00 94.06 100 SER A CA 1
ATOM 825 C C . SER A 1 100 ? 1.457 -19.732 -16.267 1.00 94.06 100 SER A C 1
ATOM 827 O O . SER A 1 100 ? 1.015 -20.158 -15.204 1.00 94.06 100 SER A O 1
ATOM 829 N N . GLY A 1 101 ? 1.893 -20.538 -17.241 1.00 95.81 101 GLY A N 1
ATOM 830 C CA . GLY A 1 101 ? 2.064 -21.985 -17.101 1.00 95.81 101 GLY A CA 1
ATOM 831 C C . GLY A 1 101 ? 3.393 -22.387 -16.459 1.00 95.81 101 GLY A C 1
ATOM 832 O O . GLY A 1 101 ? 3.528 -23.530 -16.032 1.00 95.81 101 GLY A O 1
ATOM 833 N N . ASN A 1 102 ? 4.355 -21.464 -16.347 1.00 96.81 102 ASN A N 1
ATOM 834 C CA . ASN A 1 102 ? 5.670 -21.721 -15.769 1.00 96.81 102 ASN A CA 1
ATOM 835 C C . ASN A 1 102 ? 5.682 -21.375 -14.261 1.00 96.81 102 ASN A C 1
ATOM 837 O O . ASN A 1 102 ? 5.610 -20.193 -13.903 1.00 96.81 102 ASN A O 1
ATOM 841 N N . PRO A 1 103 ? 5.830 -22.363 -13.352 1.00 96.62 103 PRO A N 1
ATOM 842 C CA . PRO A 1 103 ? 5.831 -22.116 -11.909 1.00 96.62 103 PRO A CA 1
ATOM 843 C C . PRO A 1 103 ? 6.924 -21.142 -11.457 1.00 96.62 103 PRO A C 1
ATOM 845 O O . PRO A 1 103 ? 6.679 -20.300 -10.596 1.00 96.62 103 PRO A O 1
ATOM 848 N N . THR A 1 104 ? 8.106 -21.186 -12.078 1.00 96.38 104 THR A N 1
ATOM 849 C CA . THR A 1 104 ? 9.215 -20.270 -11.776 1.00 96.38 104 THR A CA 1
ATOM 850 C C . THR A 1 104 ? 8.843 -18.825 -12.102 1.00 96.38 104 THR A C 1
ATOM 852 O O . THR A 1 104 ? 9.170 -17.918 -11.336 1.00 96.38 104 THR A O 1
ATOM 855 N N . HIS A 1 105 ? 8.114 -18.595 -13.200 1.00 97.12 105 HIS A N 1
ATOM 856 C CA . HIS A 1 105 ? 7.653 -17.257 -13.588 1.00 97.12 105 HIS A CA 1
ATOM 857 C C . HIS A 1 105 ? 6.620 -16.723 -12.595 1.00 97.12 105 HIS A C 1
ATOM 859 O O . HIS A 1 105 ? 6.717 -15.571 -12.166 1.00 97.12 105 HIS A O 1
ATOM 865 N N . ILE A 1 106 ? 5.673 -17.569 -12.177 1.00 97.00 106 ILE A N 1
ATOM 866 C CA . ILE A 1 106 ? 4.690 -17.224 -11.142 1.00 97.00 106 ILE A CA 1
ATOM 867 C C . ILE A 1 106 ? 5.394 -16.853 -9.837 1.00 97.00 106 ILE A C 1
ATOM 869 O O . ILE A 1 106 ? 5.171 -15.764 -9.309 1.00 97.00 106 ILE A O 1
ATOM 873 N N . THR A 1 107 ? 6.277 -17.717 -9.333 1.00 97.12 107 THR A N 1
ATOM 874 C CA . THR A 1 107 ? 7.003 -17.480 -8.080 1.00 97.12 107 THR A CA 1
ATOM 875 C C . THR A 1 107 ? 7.862 -16.222 -8.155 1.00 97.12 107 THR A C 1
ATOM 877 O O . THR A 1 107 ? 7.893 -15.449 -7.196 1.00 97.12 107 THR A O 1
ATOM 880 N N . LYS A 1 108 ? 8.531 -15.963 -9.283 1.00 96.38 108 LYS A N 1
ATOM 881 C CA . LYS A 1 108 ? 9.304 -14.730 -9.478 1.00 96.38 108 LYS A CA 1
ATOM 882 C C . LYS A 1 108 ? 8.415 -13.492 -9.392 1.00 96.38 108 LYS A C 1
ATOM 884 O O . LYS A 1 108 ? 8.732 -12.585 -8.629 1.00 96.38 108 LYS A O 1
ATOM 889 N N . LEU A 1 109 ? 7.298 -13.474 -10.120 1.00 96.44 109 LEU A N 1
ATOM 890 C CA . LEU A 1 109 ? 6.377 -12.337 -10.130 1.00 96.44 109 LEU A CA 1
ATOM 891 C C . LEU A 1 109 ? 5.733 -12.099 -8.758 1.00 96.44 109 LEU A C 1
ATOM 893 O O . LEU A 1 109 ? 5.576 -10.951 -8.347 1.00 96.44 109 LEU A O 1
ATOM 897 N N . VAL A 1 110 ? 5.401 -13.167 -8.029 1.00 96.94 110 VAL A N 1
ATOM 898 C CA . VAL A 1 110 ? 4.922 -13.087 -6.640 1.00 96.94 110 VAL A CA 1
ATOM 899 C C . VAL A 1 110 ? 5.958 -12.393 -5.756 1.00 96.94 110 VAL A C 1
ATOM 901 O O . VAL A 1 110 ? 5.625 -11.413 -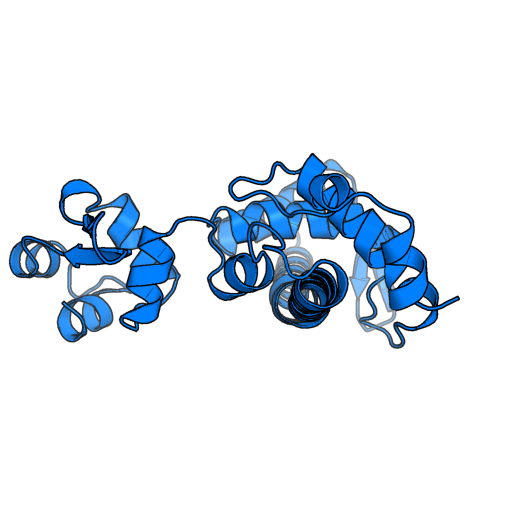5.095 1.00 96.94 110 VAL A O 1
ATOM 904 N N . ASN A 1 111 ? 7.213 -12.851 -5.781 1.00 96.62 111 ASN A N 1
ATOM 905 C CA . ASN A 1 111 ? 8.284 -12.260 -4.974 1.00 96.62 111 ASN A CA 1
ATOM 906 C C . ASN A 1 111 ? 8.568 -10.801 -5.357 1.00 96.62 111 ASN A C 1
ATOM 908 O O . ASN A 1 111 ? 8.753 -9.967 -4.473 1.00 96.62 111 ASN A O 1
ATOM 912 N N . ASP A 1 112 ? 8.562 -10.474 -6.651 1.00 94.75 112 ASP A N 1
ATOM 913 C CA . ASP A 1 112 ? 8.724 -9.093 -7.116 1.00 94.75 112 ASP A CA 1
ATOM 914 C C . ASP A 1 112 ? 7.581 -8.200 -6.617 1.00 94.75 112 ASP A C 1
ATOM 916 O O . ASP A 1 112 ? 7.831 -7.116 -6.097 1.00 94.75 112 ASP A O 1
ATOM 920 N N . THR A 1 113 ? 6.336 -8.679 -6.699 1.00 96.06 113 THR A N 1
ATOM 921 C CA . THR A 1 113 ? 5.155 -7.931 -6.238 1.00 96.06 113 THR A CA 1
ATOM 922 C C . THR A 1 113 ? 5.195 -7.696 -4.726 1.00 96.06 113 THR A C 1
ATOM 924 O O . THR A 1 113 ? 4.915 -6.588 -4.273 1.00 96.06 113 THR A O 1
ATOM 927 N N . ILE A 1 114 ? 5.570 -8.712 -3.937 1.00 95.69 114 ILE A N 1
ATOM 928 C CA . ILE A 1 114 ? 5.742 -8.585 -2.478 1.00 95.69 114 ILE A CA 1
ATOM 929 C C . ILE A 1 114 ? 6.811 -7.538 -2.169 1.00 95.69 114 ILE A C 1
ATOM 931 O O . ILE A 1 114 ? 6.562 -6.598 -1.418 1.00 95.69 114 ILE A O 1
ATOM 935 N N . LYS A 1 115 ? 7.976 -7.653 -2.812 1.00 94.50 115 LYS A N 1
ATOM 936 C CA . LYS A 1 115 ? 9.087 -6.718 -2.636 1.00 94.50 115 LYS A CA 1
ATOM 937 C C . LYS A 1 115 ? 8.695 -5.285 -2.997 1.00 94.50 115 LYS A C 1
ATOM 939 O O . LYS A 1 115 ? 9.120 -4.349 -2.319 1.00 94.50 115 LYS A O 1
ATOM 944 N N . ASP A 1 116 ? 7.902 -5.100 -4.047 1.00 94.31 116 ASP A N 1
ATOM 945 C CA . ASP A 1 116 ? 7.394 -3.787 -4.433 1.00 94.31 116 ASP A CA 1
ATOM 946 C C . ASP A 1 116 ? 6.444 -3.219 -3.373 1.00 94.31 116 ASP A C 1
ATOM 948 O O . ASP A 1 116 ? 6.576 -2.059 -2.981 1.00 94.31 116 ASP A O 1
ATOM 952 N N . ILE A 1 117 ? 5.526 -4.024 -2.843 1.00 94.06 117 ILE A N 1
ATOM 953 C CA . ILE A 1 117 ? 4.629 -3.579 -1.770 1.00 94.06 117 ILE A CA 1
ATOM 954 C C . ILE A 1 117 ? 5.430 -3.195 -0.520 1.00 94.06 117 ILE A C 1
ATOM 956 O O . ILE A 1 117 ? 5.219 -2.118 0.026 1.00 94.06 117 ILE A O 1
ATOM 960 N N . GLU A 1 118 ? 6.383 -4.015 -0.092 1.00 93.31 118 GLU A N 1
ATOM 961 C CA . GLU A 1 118 ? 7.123 -3.775 1.151 1.00 93.31 118 GLU A CA 1
ATOM 962 C C . GLU A 1 118 ? 8.126 -2.622 1.026 1.00 93.31 118 GLU A C 1
ATOM 964 O O . GLU A 1 118 ? 8.113 -1.683 1.819 1.00 93.31 118 GLU A O 1
ATOM 969 N N . LEU A 1 119 ? 8.996 -2.654 0.014 1.00 93.69 119 LEU A N 1
ATOM 970 C CA . LEU A 1 119 ? 10.104 -1.699 -0.087 1.00 93.69 119 LEU A CA 1
ATOM 971 C C . LEU A 1 119 ? 9.709 -0.404 -0.796 1.00 93.69 119 LEU A C 1
ATOM 973 O O . LEU A 1 119 ? 10.278 0.654 -0.517 1.00 93.69 119 LEU A O 1
ATOM 977 N N . LYS A 1 120 ? 8.780 -0.467 -1.753 1.00 94.12 120 LYS A N 1
ATOM 978 C CA . LYS A 1 120 ? 8.415 0.695 -2.576 1.00 94.12 120 LYS A CA 1
ATOM 979 C C . LYS A 1 120 ? 7.230 1.407 -1.985 1.00 94.12 120 LYS A C 1
ATOM 981 O O . LYS A 1 120 ? 7.328 2.602 -1.737 1.00 94.12 120 LYS A O 1
ATOM 986 N N . VAL A 1 121 ? 6.149 0.681 -1.733 1.00 95.62 121 VAL A N 1
ATOM 987 C CA . VAL A 1 121 ? 4.930 1.255 -1.166 1.00 95.62 121 VAL A CA 1
ATOM 988 C C . VAL A 1 121 ? 5.104 1.507 0.331 1.00 95.62 121 VAL A C 1
ATOM 990 O O . VAL A 1 121 ? 5.110 2.669 0.735 1.00 95.62 121 VAL A O 1
ATOM 993 N N . GLY A 1 122 ? 5.340 0.458 1.119 1.00 94.25 122 GLY A N 1
ATOM 994 C CA . GLY A 1 122 ? 5.412 0.497 2.586 1.00 94.25 122 GLY A CA 1
ATOM 995 C C . GLY A 1 122 ? 6.661 1.154 3.176 1.00 94.25 122 GLY A C 1
ATOM 996 O O . GLY A 1 122 ? 6.754 1.319 4.384 1.00 94.25 122 GLY A O 1
ATOM 997 N N . TYR A 1 123 ? 7.629 1.551 2.348 1.00 93.88 123 TYR A N 1
ATOM 998 C CA . TYR A 1 123 ? 8.800 2.285 2.823 1.00 93.88 123 TYR A CA 1
ATOM 999 C C . TYR A 1 123 ? 9.045 3.561 2.020 1.00 93.88 123 TYR A C 1
ATOM 1001 O O . TYR A 1 123 ? 8.850 4.660 2.537 1.00 93.88 123 TYR A O 1
ATOM 1009 N N . GLN A 1 124 ? 9.462 3.459 0.753 1.00 95.00 124 GLN A N 1
ATOM 1010 C CA . GLN A 1 124 ? 9.877 4.646 -0.006 1.00 95.00 124 GLN A CA 1
ATOM 1011 C C . GLN A 1 124 ? 8.725 5.645 -0.209 1.00 95.00 124 GLN A C 1
ATOM 1013 O O . GLN A 1 124 ? 8.852 6.810 0.165 1.00 95.00 124 GLN A O 1
ATOM 1018 N N . LEU A 1 125 ? 7.602 5.204 -0.781 1.00 96.69 125 LEU A N 1
ATOM 1019 C CA . LEU A 1 125 ? 6.448 6.059 -1.068 1.00 96.69 125 LEU A CA 1
ATOM 1020 C C . LEU A 1 125 ? 5.764 6.529 0.213 1.00 96.69 125 LEU A C 1
ATOM 1022 O O . LEU A 1 125 ? 5.475 7.718 0.315 1.00 96.69 125 LEU A O 1
ATOM 1026 N N . GLN A 1 126 ? 5.576 5.648 1.202 1.00 97.62 126 GLN A N 1
ATOM 1027 C CA . GLN A 1 126 ? 5.042 6.036 2.509 1.00 97.62 126 GLN A CA 1
ATOM 1028 C C . GLN A 1 126 ? 5.852 7.179 3.137 1.00 97.62 126 GLN A C 1
ATOM 1030 O O . GLN A 1 126 ? 5.262 8.153 3.603 1.00 97.62 126 GLN A O 1
ATOM 1035 N N . ASN A 1 127 ? 7.187 7.117 3.085 1.00 96.06 127 ASN A N 1
ATOM 1036 C CA . ASN A 1 127 ? 8.050 8.176 3.611 1.00 96.06 127 ASN A CA 1
ATOM 1037 C C . ASN A 1 127 ? 7.928 9.483 2.821 1.00 96.06 127 ASN A C 1
ATOM 1039 O O . ASN A 1 127 ? 7.780 10.544 3.426 1.00 96.06 127 ASN A O 1
ATOM 1043 N N . TYR A 1 128 ? 7.950 9.434 1.484 1.00 95.94 128 TYR A N 1
ATOM 1044 C CA . TYR A 1 128 ? 7.762 10.640 0.667 1.00 95.94 128 TYR A CA 1
ATOM 1045 C C . TYR A 1 128 ? 6.402 11.296 0.918 1.00 95.94 128 TYR A C 1
ATOM 1047 O O . TYR A 1 128 ? 6.331 12.513 1.064 1.00 95.94 128 TYR A O 1
ATOM 1055 N N . ILE A 1 129 ? 5.340 10.499 1.014 1.00 96.88 129 ILE A N 1
ATOM 1056 C CA . ILE A 1 129 ? 3.983 10.973 1.299 1.00 96.88 129 ILE A CA 1
ATOM 1057 C C . ILE A 1 129 ? 3.890 11.537 2.722 1.00 96.88 129 ILE A C 1
ATOM 1059 O O . ILE A 1 129 ? 3.293 12.590 2.922 1.00 96.88 129 ILE A O 1
ATOM 1063 N N . SER A 1 130 ? 4.523 10.896 3.706 1.00 96.69 130 SER A N 1
ATOM 1064 C CA . SER A 1 130 ? 4.579 11.401 5.083 1.00 96.69 130 SER A CA 1
ATOM 1065 C C . SER A 1 130 ? 5.264 12.768 5.147 1.00 96.69 130 SER A C 1
ATOM 1067 O O . SER A 1 130 ? 4.707 13.722 5.691 1.00 96.69 130 SER A O 1
ATOM 1069 N N . HIS A 1 131 ? 6.434 12.903 4.513 1.00 95.06 131 HIS A N 1
ATOM 1070 C CA . HIS A 1 131 ? 7.137 14.183 4.420 1.00 95.06 131 HIS A CA 1
ATOM 1071 C C . HIS A 1 131 ? 6.338 15.231 3.645 1.00 95.06 131 HIS A C 1
ATOM 1073 O O . HIS A 1 131 ? 6.384 16.406 4.001 1.00 95.06 131 HIS A O 1
ATOM 1079 N N . TYR A 1 132 ? 5.598 14.826 2.613 1.00 95.31 132 TYR A N 1
ATOM 1080 C CA . TYR A 1 132 ? 4.718 15.717 1.866 1.00 95.31 132 TYR A CA 1
ATOM 1081 C C . TYR A 1 132 ? 3.616 16.291 2.763 1.00 95.31 132 TYR A C 1
ATOM 1083 O O . TYR A 1 132 ? 3.467 17.509 2.832 1.00 95.31 132 TYR A O 1
ATOM 1091 N N . CYS A 1 133 ? 2.915 15.448 3.528 1.00 94.94 133 CYS A N 1
ATOM 1092 C CA . CYS A 1 133 ? 1.913 15.897 4.498 1.00 94.94 133 CYS A CA 1
ATOM 1093 C C . CYS A 1 133 ? 2.514 16.847 5.548 1.00 94.94 133 CYS A C 1
ATOM 1095 O O . CYS A 1 133 ? 1.936 17.893 5.830 1.00 94.94 133 CYS A O 1
ATOM 1097 N N . GLN A 1 134 ? 3.691 16.521 6.096 1.00 93.56 134 GLN A N 1
ATOM 1098 C CA . GLN A 1 134 ? 4.388 17.376 7.069 1.00 93.56 134 GLN A CA 1
ATOM 1099 C C . GLN A 1 134 ? 4.773 18.737 6.475 1.00 93.56 134 GLN A C 1
ATOM 1101 O O . GLN A 1 134 ? 4.607 19.768 7.125 1.00 93.56 134 GLN A O 1
ATOM 1106 N N . LEU A 1 135 ? 5.259 18.747 5.231 1.00 92.62 135 LEU A N 1
ATOM 1107 C CA . LEU A 1 135 ? 5.632 19.962 4.510 1.00 92.62 135 LEU A CA 1
ATOM 1108 C C . LEU A 1 135 ? 4.425 20.881 4.290 1.00 92.62 135 LEU A C 1
ATOM 1110 O O . LEU A 1 135 ? 4.541 22.092 4.476 1.00 92.62 135 LEU A O 1
ATOM 1114 N N . LEU A 1 136 ? 3.271 20.314 3.927 1.00 92.50 136 LEU A N 1
ATOM 1115 C CA . LEU A 1 136 ? 2.022 21.062 3.782 1.00 92.50 136 LEU A CA 1
ATOM 1116 C C . LEU A 1 136 ? 1.580 21.689 5.105 1.00 92.50 136 LEU A C 1
ATOM 1118 O O . LEU A 1 136 ? 1.315 22.891 5.139 1.00 92.50 136 LEU A O 1
ATOM 1122 N N . SER A 1 137 ? 1.561 20.907 6.189 1.00 91.12 137 SER A N 1
ATOM 1123 C CA . SER A 1 137 ? 1.204 21.409 7.520 1.00 91.12 137 SER A CA 1
ATOM 1124 C C . SER A 1 137 ? 2.118 22.548 7.969 1.00 91.12 137 SER A C 1
ATOM 1126 O O . SER A 1 137 ? 1.646 23.512 8.560 1.00 91.12 137 SER A O 1
ATOM 1128 N N . LEU A 1 138 ? 3.418 22.456 7.670 1.00 90.88 138 LEU A N 1
ATOM 1129 C CA . LEU A 1 138 ? 4.400 23.472 8.045 1.00 90.88 138 LEU A CA 1
ATOM 1130 C C . LEU A 1 138 ? 4.242 24.778 7.253 1.00 90.88 138 LEU A C 1
ATOM 1132 O O . LEU A 1 138 ? 4.424 25.850 7.814 1.00 90.88 138 LEU A O 1
ATOM 1136 N N . ILE A 1 139 ? 3.968 24.702 5.949 1.00 89.19 139 ILE A N 1
ATOM 1137 C CA . ILE A 1 139 ? 3.962 25.887 5.073 1.00 89.19 139 ILE A CA 1
ATOM 1138 C C . ILE A 1 139 ? 2.627 26.622 5.099 1.00 89.19 139 ILE A C 1
ATOM 1140 O O . ILE A 1 139 ? 2.614 27.847 5.020 1.00 89.19 139 ILE A O 1
ATOM 1144 N N . PHE A 1 140 ? 1.520 25.886 5.172 1.00 88.12 140 PHE A N 1
ATOM 1145 C CA . PHE A 1 140 ? 0.180 26.466 5.098 1.00 88.12 140 PHE A CA 1
ATOM 1146 C C . PHE A 1 140 ? -0.497 26.587 6.464 1.00 88.12 140 PHE A C 1
ATOM 1148 O O . PHE A 1 140 ? -1.618 27.084 6.517 1.00 88.12 140 PHE A O 1
ATOM 1155 N N . GLU A 1 141 ? 0.140 26.097 7.537 1.00 85.00 141 GLU A N 1
ATOM 1156 C CA . GLU A 1 141 ? -0.429 26.041 8.895 1.00 85.00 141 GLU A CA 1
ATOM 1157 C C . GLU A 1 141 ? -1.853 25.452 8.901 1.00 85.00 141 GLU A C 1
ATOM 1159 O O . GLU A 1 141 ? -2.739 25.857 9.651 1.00 85.00 141 GLU A O 1
ATOM 1164 N N . SER A 1 142 ? -2.094 24.496 8.000 1.00 79.06 142 SER A N 1
ATOM 1165 C CA . SER A 1 142 ? -3.420 23.973 7.691 1.00 79.06 142 SER A CA 1
ATOM 1166 C C . SER A 1 142 ? -3.398 22.458 7.556 1.00 79.06 142 SER A C 1
ATOM 1168 O O . SER A 1 142 ? -2.348 21.826 7.445 1.00 79.06 142 SER A O 1
ATOM 1170 N N . ASN A 1 143 ? -4.588 21.864 7.560 1.00 83.06 143 ASN A N 1
ATOM 1171 C CA . ASN A 1 143 ? -4.755 20.430 7.416 1.00 83.06 143 ASN A CA 1
ATOM 1172 C C . ASN A 1 143 ? -4.349 19.986 5.989 1.00 83.06 143 ASN A C 1
ATOM 1174 O O . ASN A 1 143 ? -4.972 20.446 5.023 1.00 83.06 143 ASN A O 1
ATOM 1178 N N . PRO A 1 144 ? -3.376 19.061 5.834 1.00 83.06 144 PRO A N 1
ATOM 1179 C CA . PRO A 1 144 ? -2.950 18.529 4.535 1.00 83.06 144 PRO A CA 1
ATOM 1180 C C . PRO A 1 144 ? -4.005 17.632 3.860 1.00 83.06 144 PRO A C 1
ATOM 1182 O O . PRO A 1 144 ? -3.781 17.117 2.764 1.00 83.06 144 PRO A O 1
ATOM 1185 N N . GLY A 1 145 ? -5.160 17.435 4.496 1.00 91.25 145 GLY A N 1
ATOM 1186 C CA . GLY A 1 145 ? -6.179 16.482 4.088 1.00 91.25 145 GLY A CA 1
ATOM 1187 C C . GLY A 1 145 ? -5.918 15.119 4.721 1.00 91.25 145 GLY A C 1
ATOM 1188 O O . GLY A 1 145 ? -5.438 15.013 5.848 1.00 91.25 145 GLY A O 1
ATOM 1189 N N . ALA A 1 146 ? -6.257 14.059 4.001 1.00 92.50 146 ALA A N 1
ATOM 1190 C CA . ALA A 1 146 ? -6.005 12.698 4.442 1.00 92.50 146 ALA A CA 1
ATOM 1191 C C . ALA A 1 146 ? -4.504 12.390 4.505 1.00 92.50 146 ALA A C 1
ATOM 1193 O O . ALA A 1 146 ? -3.762 12.647 3.560 1.00 92.50 146 ALA A O 1
ATOM 1194 N N . ASN A 1 147 ? -4.047 11.747 5.576 1.00 91.06 147 ASN A N 1
ATOM 1195 C CA . ASN A 1 147 ? -2.662 11.306 5.650 1.00 91.06 147 ASN A CA 1
ATOM 1196 C C . ASN A 1 147 ? -2.487 9.941 4.965 1.00 91.06 147 ASN A C 1
ATOM 1198 O O . ASN A 1 147 ? -2.558 8.896 5.612 1.00 91.06 147 ASN A O 1
ATOM 1202 N N . TRP A 1 148 ? -2.243 9.929 3.650 1.00 96.56 148 TRP A N 1
ATOM 1203 C CA . TRP A 1 148 ? -2.077 8.676 2.896 1.00 96.56 148 TRP A CA 1
ATOM 1204 C C . TRP A 1 148 ? -0.912 7.809 3.396 1.00 96.56 148 TRP A C 1
ATOM 1206 O O . TRP A 1 148 ? -0.923 6.606 3.150 1.00 96.56 148 TRP A O 1
ATOM 1216 N N . SER A 1 149 ? 0.064 8.353 4.137 1.00 96.31 149 SER A N 1
ATOM 1217 C CA . SER A 1 149 ? 1.102 7.512 4.748 1.00 96.31 149 SER A CA 1
ATOM 1218 C C . SER A 1 149 ? 0.516 6.549 5.787 1.00 96.31 149 SER A C 1
ATOM 1220 O O . SER A 1 149 ? 0.920 5.391 5.821 1.00 96.31 149 SER A O 1
ATOM 1222 N N . GLN A 1 150 ? -0.507 6.973 6.540 1.00 94.44 150 GLN A N 1
ATOM 1223 C CA . GLN A 1 150 ? -1.259 6.096 7.444 1.00 94.44 150 GLN A CA 1
ATOM 1224 C C . GLN A 1 150 ? -2.100 5.084 6.664 1.00 94.44 150 GLN A C 1
ATOM 1226 O O . GLN A 1 150 ? -2.212 3.930 7.064 1.00 94.44 150 GLN A O 1
ATOM 1231 N N . PHE A 1 151 ? -2.662 5.480 5.518 1.00 96.25 151 PHE A N 1
ATOM 1232 C CA . PHE A 1 151 ? -3.465 4.563 4.702 1.00 96.25 151 PHE A CA 1
ATOM 1233 C C . PHE A 1 151 ? -2.599 3.415 4.183 1.00 96.25 151 PHE A C 1
ATOM 1235 O O . PHE A 1 151 ? -3.043 2.269 4.112 1.00 96.25 151 PHE A O 1
ATOM 1242 N N . ILE A 1 152 ? -1.350 3.730 3.835 1.00 96.88 152 ILE A N 1
ATOM 1243 C CA . ILE A 1 152 ? -0.340 2.756 3.434 1.00 96.88 152 ILE A CA 1
ATOM 1244 C C . ILE A 1 152 ? 0.063 1.876 4.617 1.00 96.88 152 ILE A C 1
ATOM 1246 O O . ILE A 1 152 ? 0.057 0.657 4.464 1.00 96.88 152 ILE A O 1
ATOM 1250 N N . GLU A 1 153 ? 0.350 2.464 5.779 1.00 94.25 153 GLU A N 1
ATOM 1251 C CA . GLU A 1 153 ? 0.731 1.735 6.998 1.00 94.25 153 GLU A CA 1
ATOM 1252 C C . GLU A 1 153 ? -0.308 0.676 7.379 1.00 94.25 153 GLU A C 1
ATOM 1254 O O . GLU A 1 153 ? 0.010 -0.499 7.547 1.00 94.25 153 GLU A O 1
ATOM 1259 N N . PHE A 1 154 ? -1.578 1.075 7.424 1.00 94.50 154 PHE A N 1
ATOM 1260 C CA . PHE A 1 154 ? -2.682 0.182 7.764 1.00 94.50 154 PHE A CA 1
ATOM 1261 C C . PHE A 1 154 ? -3.166 -0.670 6.586 1.00 94.50 154 PHE A C 1
ATOM 1263 O O . PHE A 1 154 ? -4.020 -1.545 6.770 1.00 94.50 154 PHE A O 1
ATOM 1270 N N . GLY A 1 155 ? -2.685 -0.388 5.372 1.00 94.75 155 GLY A N 1
ATOM 1271 C CA . GLY A 1 155 ? -3.186 -0.948 4.119 1.00 94.75 155 GLY A CA 1
ATOM 1272 C C . GLY A 1 155 ? -4.703 -0.844 3.994 1.00 94.75 155 GLY A C 1
ATOM 1273 O O . GLY A 1 155 ? -5.365 -1.838 3.695 1.00 94.75 155 GLY A O 1
ATOM 1274 N N . SER A 1 156 ? -5.266 0.311 4.335 1.00 95.00 156 SER A N 1
ATOM 1275 C CA . SER A 1 156 ? -6.707 0.568 4.351 1.00 95.00 156 SER A CA 1
ATOM 1276 C C . SER A 1 156 ? -6.958 2.072 4.446 1.00 95.00 156 SER A C 1
ATOM 1278 O O . SER A 1 156 ? -6.177 2.772 5.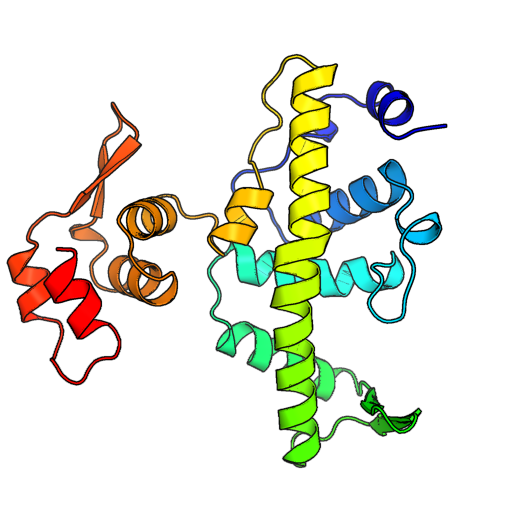082 1.00 95.00 156 SER A O 1
ATOM 1280 N N . ASN A 1 157 ? -8.063 2.559 3.889 1.00 94.50 157 ASN A N 1
ATOM 1281 C CA . ASN A 1 157 ? -8.611 3.891 4.117 1.00 94.50 157 ASN A CA 1
ATOM 1282 C C . ASN A 1 157 ? -9.866 3.849 5.002 1.00 94.50 157 ASN A C 1
ATOM 1284 O O . ASN A 1 157 ? -10.524 4.864 5.208 1.00 94.50 157 ASN A O 1
ATOM 1288 N N . ASP A 1 158 ? -10.197 2.663 5.520 1.00 93.38 158 ASP A N 1
ATOM 1289 C CA . ASP A 1 158 ? -11.351 2.432 6.373 1.00 93.38 158 ASP A CA 1
ATOM 1290 C C . ASP A 1 158 ? -11.019 2.636 7.865 1.00 93.38 158 ASP A C 1
ATOM 1292 O O . ASP A 1 158 ? -10.209 1.876 8.416 1.00 93.38 158 ASP A O 1
ATOM 1296 N N . PRO A 1 159 ? -11.688 3.585 8.548 1.00 91.56 159 PRO A N 1
ATOM 1297 C CA . PRO A 1 159 ? -11.423 3.883 9.952 1.00 91.56 159 PRO A CA 1
ATOM 1298 C C . PRO A 1 159 ? -11.692 2.721 10.917 1.00 91.56 159 PRO A C 1
ATOM 1300 O O . PRO A 1 159 ? -11.013 2.617 11.935 1.00 91.56 159 PRO A O 1
ATOM 1303 N N . VAL A 1 160 ? -12.641 1.822 10.625 1.00 94.69 160 VAL A N 1
ATOM 1304 C CA . VAL A 1 160 ? -12.915 0.655 11.487 1.00 94.69 160 VAL A CA 1
ATOM 1305 C C . VAL A 1 160 ? -11.726 -0.298 11.458 1.00 94.69 160 VAL A C 1
ATOM 1307 O O . VAL A 1 160 ? -11.302 -0.794 12.501 1.00 94.69 160 VAL A O 1
ATOM 1310 N N . VAL A 1 161 ? -11.153 -0.520 10.273 1.00 95.50 161 VAL A N 1
ATOM 1311 C CA . VAL A 1 161 ? -9.964 -1.369 10.107 1.00 95.50 161 VAL A CA 1
ATOM 1312 C C . VAL A 1 161 ? -8.764 -0.777 10.843 1.00 95.50 161 VAL A C 1
ATOM 1314 O O . VAL A 1 161 ? -8.000 -1.524 11.452 1.00 95.50 161 VAL A O 1
ATOM 1317 N N . TRP A 1 162 ? -8.596 0.546 10.831 1.00 93.50 162 TRP A N 1
ATOM 1318 C CA . TRP A 1 162 ? -7.525 1.206 11.584 1.00 93.50 162 TRP A CA 1
ATOM 1319 C C . TRP A 1 162 ? -7.693 1.047 13.084 1.00 93.50 162 TRP A C 1
ATOM 1321 O O . TRP A 1 162 ? -6.750 0.660 13.760 1.00 93.50 162 TRP A O 1
ATOM 1331 N N . GLN A 1 163 ? -8.895 1.305 13.602 1.00 93.69 163 GLN A N 1
ATOM 1332 C CA . GLN A 1 163 ? -9.170 1.195 15.034 1.00 93.69 163 GLN A CA 1
ATOM 1333 C C . GLN A 1 163 ? -8.943 -0.231 15.543 1.00 93.69 163 GLN A C 1
ATOM 1335 O O . GLN A 1 163 ? -8.336 -0.413 16.592 1.00 93.69 163 GLN A O 1
ATOM 1340 N N . LEU A 1 164 ? -9.329 -1.249 14.769 1.00 95.94 164 LEU A N 1
ATOM 1341 C CA . LEU A 1 164 ? -8.986 -2.637 15.089 1.00 95.94 164 LEU A CA 1
ATOM 1342 C C . LEU A 1 164 ? -7.462 -2.850 15.117 1.00 95.94 164 LEU A C 1
ATOM 1344 O O . LEU A 1 164 ? -6.945 -3.446 16.056 1.00 95.94 164 LEU A O 1
ATOM 1348 N N . GLN A 1 165 ? -6.714 -2.323 14.148 1.00 95.94 165 GLN A N 1
ATOM 1349 C CA . GLN A 1 165 ? -5.251 -2.451 14.164 1.00 95.94 165 GLN A CA 1
ATOM 1350 C C . GLN A 1 165 ? -4.596 -1.714 15.340 1.00 95.94 165 GLN A C 1
ATOM 1352 O O . GLN A 1 165 ? -3.676 -2.250 15.953 1.00 95.94 165 GLN A O 1
ATOM 1357 N N . PHE A 1 166 ? -5.114 -0.549 15.740 1.00 93.19 166 PHE A N 1
ATOM 1358 C CA . PHE A 1 166 ? -4.680 0.142 16.960 1.00 93.19 166 PHE A CA 1
ATOM 1359 C C . PHE A 1 166 ? -4.951 -0.666 18.235 1.00 93.19 166 PHE A C 1
ATOM 1361 O O . PHE A 1 166 ? -4.196 -0.560 19.197 1.00 93.19 166 PHE A O 1
ATOM 1368 N N . MET A 1 167 ? -5.989 -1.507 18.241 1.00 93.69 167 MET A N 1
ATOM 1369 C CA . MET A 1 167 ? -6.256 -2.461 19.324 1.00 93.69 167 MET A CA 1
ATOM 1370 C C . MET A 1 167 ? -5.321 -3.684 19.299 1.00 93.69 167 MET A C 1
ATOM 1372 O O . MET A 1 167 ? -5.431 -4.545 20.169 1.00 93.69 167 MET A O 1
ATOM 1376 N N . GLY A 1 168 ? -4.410 -3.776 18.327 1.00 94.50 168 GLY A N 1
ATOM 1377 C CA . GLY A 1 168 ? -3.438 -4.860 18.192 1.00 94.50 168 GLY A CA 1
ATOM 1378 C C . GLY A 1 168 ? -3.844 -5.956 17.211 1.00 94.50 168 GLY A C 1
ATOM 1379 O O . GLY A 1 168 ? -3.097 -6.923 17.058 1.00 94.50 168 GLY A O 1
ATOM 1380 N N . PHE A 1 169 ? -4.991 -5.826 16.532 1.00 96.31 169 PHE A N 1
ATOM 1381 C CA . PHE A 1 169 ? -5.360 -6.793 15.506 1.00 96.31 169 PHE A CA 1
ATOM 1382 C C . PHE A 1 169 ? -4.416 -6.683 14.298 1.00 96.31 169 PHE A C 1
ATOM 1384 O O . PHE A 1 169 ? -4.078 -5.593 13.844 1.00 96.31 169 PHE A O 1
ATOM 1391 N N . SER A 1 170 ? -4.026 -7.808 13.712 1.00 95.00 170 SER A N 1
ATOM 1392 C CA . SER A 1 170 ? -3.399 -7.851 12.400 1.00 95.00 170 SER A CA 1
ATOM 1393 C C . SER A 1 170 ? -4.358 -7.293 11.345 1.00 95.00 170 SER A C 1
ATOM 1395 O O . SER A 1 170 ? -5.577 -7.466 11.429 1.00 95.00 170 SER A O 1
ATOM 1397 N N . ARG A 1 171 ? -3.823 -6.670 10.286 1.00 93.00 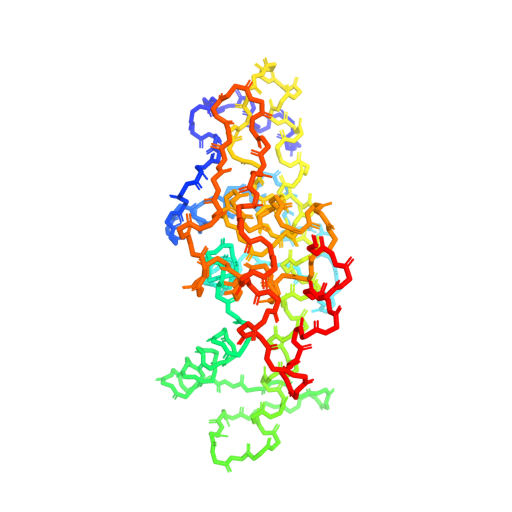171 ARG A N 1
ATOM 1398 C CA . ARG A 1 171 ? -4.623 -6.153 9.157 1.00 93.00 171 ARG A CA 1
ATOM 1399 C C . ARG A 1 171 ? -5.629 -7.179 8.634 1.00 93.00 171 ARG A C 1
ATOM 1401 O O . ARG A 1 171 ? -6.789 -6.861 8.387 1.00 93.00 171 ARG A O 1
ATOM 1408 N N . HIS A 1 172 ? -5.181 -8.420 8.466 1.00 91.94 172 HIS A N 1
ATOM 1409 C CA . HIS A 1 172 ? -6.011 -9.501 7.950 1.00 91.94 172 HIS A CA 1
ATOM 1410 C C . HIS A 1 172 ? -7.175 -9.844 8.886 1.00 91.94 172 HIS A C 1
ATOM 1412 O O . HIS A 1 172 ? -8.303 -10.001 8.415 1.00 91.94 172 HIS A O 1
ATOM 1418 N N . CYS A 1 173 ? -6.928 -9.905 10.195 1.00 95.12 173 CYS A N 1
ATOM 1419 C CA . CYS A 1 173 ? -7.979 -10.109 11.183 1.0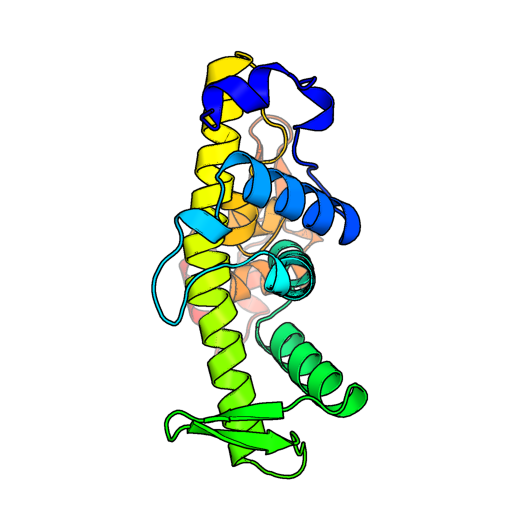0 95.12 173 CYS A CA 1
ATOM 1420 C C . CYS A 1 173 ? -8.934 -8.910 11.250 1.00 95.12 173 CYS A C 1
ATOM 1422 O O . CYS A 1 173 ? -10.149 -9.092 11.253 1.00 95.12 173 CYS A O 1
ATOM 1424 N N . ALA A 1 174 ? -8.412 -7.681 11.204 1.00 96.25 174 ALA A N 1
ATOM 1425 C CA . ALA A 1 174 ? -9.217 -6.463 11.205 1.00 96.25 174 ALA A CA 1
ATOM 1426 C C . ALA A 1 174 ? -10.192 -6.411 10.013 1.00 96.25 174 ALA A C 1
ATOM 1428 O O . ALA A 1 174 ? -11.390 -6.171 10.188 1.00 96.25 174 ALA A O 1
ATOM 1429 N N . VAL A 1 175 ? -9.710 -6.709 8.802 1.00 94.06 175 VAL A N 1
ATOM 1430 C CA . VAL A 1 175 ? -10.552 -6.813 7.596 1.00 94.06 175 VAL A CA 1
ATOM 1431 C C . VAL A 1 175 ? -11.560 -7.960 7.723 1.00 94.06 175 VAL A C 1
ATOM 1433 O O . VAL A 1 175 ? -12.733 -7.788 7.386 1.00 94.06 175 VAL A O 1
ATOM 1436 N N . PHE A 1 176 ? -11.144 -9.117 8.250 1.00 94.00 176 PHE A N 1
ATOM 1437 C CA . PHE A 1 176 ? -12.047 -10.242 8.504 1.00 94.00 176 PHE A CA 1
ATOM 1438 C C . PHE A 1 176 ? -13.184 -9.857 9.461 1.00 94.00 176 PHE A C 1
ATOM 1440 O O . PHE A 1 176 ? -14.351 -10.106 9.146 1.00 94.00 176 PHE A O 1
ATOM 1447 N N . LEU A 1 177 ? -12.869 -9.218 10.590 1.00 96.50 177 LEU A N 1
ATOM 1448 C CA . LEU A 1 177 ? -13.848 -8.766 11.576 1.00 96.50 177 LEU A CA 1
ATOM 1449 C C . LEU A 1 177 ? -14.825 -7.763 10.963 1.00 96.50 177 LEU A C 1
ATOM 1451 O O . LEU A 1 177 ? -16.037 -7.929 11.101 1.00 96.50 177 LEU A O 1
ATOM 1455 N N . LYS A 1 178 ? -14.311 -6.773 10.227 1.00 95.38 178 LYS A N 1
ATOM 1456 C C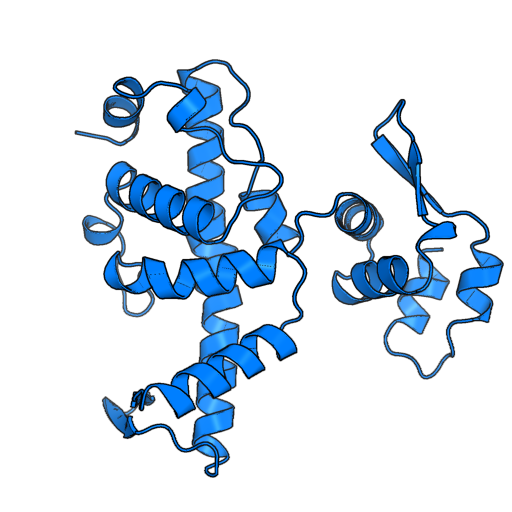A . LYS A 1 178 ? -15.124 -5.779 9.520 1.00 95.38 178 LYS A CA 1
ATOM 1457 C C . LYS A 1 178 ? -16.111 -6.423 8.547 1.00 95.38 178 LYS A C 1
ATOM 1459 O O . LYS A 1 178 ? -17.286 -6.069 8.548 1.00 95.38 178 LYS A O 1
ATOM 1464 N N . ASN A 1 179 ? -15.656 -7.380 7.742 1.00 94.12 179 ASN A N 1
ATOM 1465 C CA . ASN A 1 179 ? -16.484 -7.990 6.701 1.00 94.12 179 ASN A CA 1
ATOM 1466 C C . ASN A 1 179 ? -17.526 -8.969 7.263 1.00 94.12 179 ASN A C 1
ATOM 1468 O O . ASN A 1 179 ? -18.632 -9.054 6.736 1.00 94.12 179 ASN A O 1
ATOM 1472 N N . ASN A 1 180 ? -17.198 -9.700 8.333 1.00 95.38 180 ASN A N 1
ATOM 1473 C CA . ASN A 1 180 ? -18.063 -10.759 8.869 1.00 95.38 180 ASN A CA 1
ATOM 1474 C C . ASN A 1 180 ? -18.946 -10.296 10.034 1.00 95.38 180 ASN A C 1
ATOM 1476 O O . ASN A 1 180 ? -20.023 -10.852 10.256 1.00 95.38 180 ASN A O 1
ATOM 1480 N N . PHE A 1 181 ? -18.524 -9.266 10.768 1.00 96.56 181 PHE A N 1
ATOM 1481 C CA . PHE A 1 181 ? -19.220 -8.760 11.951 1.00 96.56 181 PHE A CA 1
ATOM 1482 C C . PHE A 1 181 ? -19.470 -7.239 11.920 1.00 96.56 181 PHE A C 1
ATOM 1484 O O . PHE A 1 181 ? -19.424 -6.609 12.978 1.00 96.56 181 PHE A O 1
ATOM 1491 N N . PRO A 1 182 ? -19.820 -6.614 10.773 1.00 96.00 182 PRO A N 1
ATOM 1492 C CA . PRO A 1 182 ? -19.919 -5.153 10.670 1.00 96.00 182 PRO A CA 1
ATOM 1493 C C . PRO A 1 182 ? -20.941 -4.553 11.644 1.00 96.00 182 PRO A C 1
ATOM 1495 O O . PRO A 1 182 ? -20.738 -3.475 12.185 1.00 96.00 182 PRO A O 1
ATOM 1498 N N . ARG A 1 183 ? -22.031 -5.279 11.936 1.00 96.12 183 ARG A N 1
ATOM 1499 C CA . ARG A 1 183 ? -23.084 -4.833 12.869 1.00 96.12 183 ARG A CA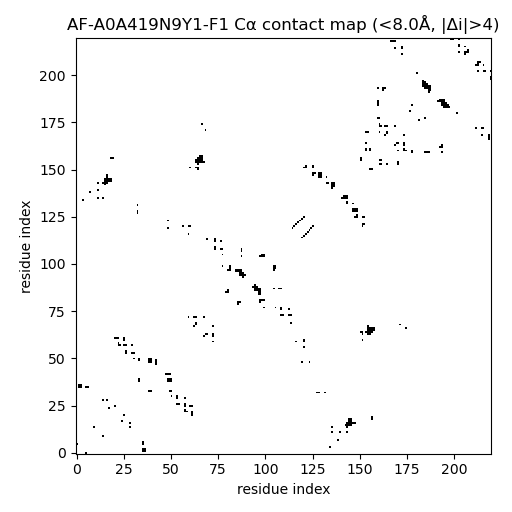 1
ATOM 1500 C C . ARG A 1 183 ? -22.592 -4.661 14.306 1.00 96.12 183 ARG A C 1
ATOM 1502 O O . ARG A 1 183 ? -23.241 -3.964 15.085 1.00 96.12 183 ARG A O 1
ATOM 1509 N N . HIS A 1 184 ? -21.487 -5.315 14.654 1.00 96.31 184 HIS A N 1
ATOM 1510 C CA . HIS A 1 184 ? -20.917 -5.280 15.992 1.00 96.31 184 HIS A CA 1
ATOM 1511 C C . HIS A 1 184 ? -19.867 -4.187 16.174 1.00 96.31 184 HIS A C 1
ATOM 1513 O O . HIS A 1 184 ? -19.471 -3.948 17.311 1.00 96.31 184 HIS A O 1
ATOM 1519 N N . LEU A 1 185 ? -19.462 -3.520 15.092 1.00 96.38 185 LEU A N 1
ATOM 1520 C CA . LEU A 1 185 ? -18.364 -2.564 15.042 1.00 96.38 185 LEU A CA 1
ATOM 1521 C C . LEU A 1 185 ? -18.931 -1.165 14.799 1.00 96.38 185 LEU A C 1
ATOM 1523 O O . LEU A 1 185 ? -19.410 -0.866 13.706 1.00 96.38 185 LEU A O 1
ATOM 1527 N N . LYS A 1 186 ? -18.915 -0.308 15.823 1.00 94.25 186 LYS A N 1
ATOM 1528 C CA . LYS A 1 186 ? -19.438 1.062 15.727 1.00 94.25 186 LYS A CA 1
ATOM 1529 C C . LYS A 1 186 ? -18.411 2.065 16.213 1.00 94.25 186 LYS A C 1
ATOM 1531 O O . LYS A 1 186 ? -17.925 1.940 17.329 1.00 94.25 186 LYS A O 1
ATOM 1536 N N . ILE A 1 187 ? -18.117 3.063 15.390 1.00 91.06 187 ILE A N 1
ATOM 1537 C CA . ILE A 1 187 ? -17.304 4.202 15.811 1.00 91.06 187 ILE A CA 1
ATOM 1538 C C . ILE A 1 187 ? -18.213 5.181 16.547 1.00 91.06 187 ILE A C 1
ATOM 1540 O O . ILE A 1 187 ? -19.266 5.560 16.030 1.00 91.06 187 ILE A O 1
ATOM 1544 N N . ASP A 1 188 ? -17.818 5.557 17.756 1.00 86.12 188 ASP A N 1
ATOM 1545 C CA . ASP A 1 188 ? -18.489 6.597 18.523 1.00 86.12 188 ASP A CA 1
ATOM 1546 C C . ASP A 1 188 ? -18.172 7.970 17.910 1.00 86.12 188 ASP A C 1
ATOM 1548 O O . ASP A 1 188 ? -17.011 8.357 17.751 1.00 86.12 188 ASP A O 1
ATOM 1552 N N . SER A 1 189 ? -19.219 8.715 17.558 1.00 76.06 189 SER A N 1
ATOM 1553 C CA . SER A 1 189 ? -19.117 10.051 16.969 1.00 76.06 189 SER A CA 1
ATOM 1554 C C . SER A 1 189 ? -18.470 11.087 17.895 1.00 76.06 189 SER A C 1
ATOM 1556 O O . SER A 1 189 ? -17.992 12.105 17.405 1.00 76.06 189 SER A O 1
ATOM 1558 N N . GLY A 1 190 ? -18.463 10.860 19.213 1.00 75.56 190 GLY A N 1
ATOM 1559 C CA . GLY A 1 190 ? -17.947 11.812 20.199 1.00 75.56 190 GLY A CA 1
ATOM 1560 C C . GLY A 1 190 ? -16.436 11.740 20.426 1.00 75.56 190 GLY A C 1
ATOM 1561 O O . GLY A 1 190 ? -15.818 12.761 20.714 1.00 75.56 190 GLY A O 1
ATOM 1562 N N . ASN A 1 191 ? -15.826 10.559 20.295 1.00 78.06 191 ASN A N 1
ATOM 1563 C CA . ASN A 1 191 ? -14.400 10.353 20.593 1.00 78.06 191 ASN A CA 1
ATOM 1564 C C . ASN A 1 191 ? -13.636 9.568 19.511 1.00 78.06 191 ASN A C 1
ATOM 1566 O O . ASN A 1 191 ? -12.452 9.288 19.688 1.00 78.06 191 ASN A O 1
ATOM 1570 N N . SER A 1 192 ? -14.286 9.224 18.393 1.00 80.19 192 SER A N 1
ATOM 1571 C CA . SER A 1 192 ? -13.713 8.440 17.287 1.00 80.19 192 SER A CA 1
ATOM 1572 C C . SER A 1 192 ? -13.188 7.051 17.681 1.00 80.19 192 SER A C 1
ATOM 1574 O O . SER A 1 192 ? -12.422 6.451 16.926 1.00 80.19 192 SER A O 1
ATOM 1576 N N . GLN A 1 193 ? -13.590 6.515 18.838 1.00 86.25 193 GLN A N 1
ATOM 1577 C CA . GLN A 1 193 ? -13.195 5.180 19.287 1.00 86.25 193 GLN A CA 1
ATOM 1578 C C . GLN A 1 193 ? -14.139 4.110 18.743 1.00 86.25 193 GLN A C 1
ATOM 1580 O O . GLN A 1 193 ? -15.343 4.324 18.590 1.00 86.25 193 GLN A O 1
ATOM 1585 N N . LEU A 1 194 ? -13.592 2.925 18.480 1.00 93.44 194 LEU A N 1
ATOM 1586 C CA . LEU A 1 194 ? -14.369 1.769 18.053 1.00 93.44 194 LEU A CA 1
ATOM 1587 C C . LEU A 1 194 ? -14.947 1.015 19.256 1.00 93.44 194 LEU A C 1
ATOM 1589 O O . LEU A 1 194 ? -14.219 0.479 20.088 1.00 93.44 194 LEU A O 1
ATOM 1593 N N . ASN A 1 195 ? -16.271 0.897 19.298 1.00 93.31 195 ASN A N 1
ATOM 1594 C CA . ASN A 1 195 ? -16.984 0.010 20.203 1.00 93.31 195 ASN A CA 1
ATOM 1595 C C . ASN A 1 195 ? -17.285 -1.325 19.505 1.00 93.31 195 ASN A C 1
ATOM 1597 O O . ASN A 1 195 ? -17.930 -1.362 18.451 1.00 93.31 195 ASN A O 1
ATOM 1601 N N . ILE A 1 196 ? -16.832 -2.417 20.127 1.00 95.75 196 ILE A N 1
ATOM 1602 C CA . ILE A 1 196 ? -17.124 -3.788 19.710 1.00 95.75 196 ILE A CA 1
ATOM 1603 C C . ILE A 1 196 ? -18.169 -4.384 20.653 1.00 95.75 196 ILE A C 1
ATOM 1605 O O . ILE A 1 196 ? -17.866 -4.761 21.789 1.00 95.75 196 ILE A O 1
ATOM 1609 N N . SER A 1 197 ? -19.399 -4.499 20.159 1.00 95.00 197 SER A N 1
ATOM 1610 C CA . SER A 1 197 ? -20.507 -5.132 20.882 1.00 95.00 197 SER A CA 1
ATOM 1611 C C . SER A 1 197 ? -20.501 -6.655 20.717 1.00 95.00 197 SER A C 1
ATOM 1613 O O . SER A 1 197 ? -20.021 -7.179 19.716 1.00 95.00 197 SER A O 1
ATOM 1615 N N . ASN A 1 198 ? -21.085 -7.376 21.681 1.00 94.25 198 ASN A N 1
ATOM 1616 C CA . ASN A 1 198 ? -21.266 -8.834 21.623 1.00 94.25 198 ASN A CA 1
ATOM 1617 C C . ASN A 1 198 ? -19.964 -9.628 21.367 1.00 94.25 198 ASN A C 1
ATOM 1619 O O . ASN A 1 198 ? -19.917 -10.524 20.521 1.00 94.25 198 ASN A O 1
ATOM 1623 N N . ARG A 1 199 ? -18.901 -9.297 22.105 1.00 96.00 199 ARG A N 1
ATOM 1624 C CA . ARG A 1 199 ? -17.571 -9.906 21.956 1.00 96.00 199 ARG A CA 1
ATOM 1625 C C . ARG A 1 199 ? -17.588 -11.433 22.079 1.00 96.00 199 ARG A C 1
ATOM 1627 O O . ARG A 1 199 ? -17.063 -12.118 21.207 1.00 96.00 199 ARG A O 1
ATOM 1634 N N . GLU A 1 200 ? -18.298 -11.968 23.072 1.00 95.19 200 GLU A N 1
ATOM 1635 C CA . GLU A 1 200 ? -18.477 -13.418 23.264 1.00 95.19 200 GLU A CA 1
ATOM 1636 C C . GLU A 1 200 ? -19.213 -14.089 22.090 1.00 95.19 200 GLU A C 1
ATOM 1638 O O . GLU A 1 200 ? -18.879 -15.196 21.654 1.00 95.19 200 GLU A O 1
ATOM 1643 N N . GLY A 1 201 ? -20.184 -13.391 21.496 1.00 94.38 201 GLY A N 1
ATOM 1644 C CA . GLY A 1 201 ? -20.868 -13.855 20.291 1.00 94.38 201 GLY A CA 1
ATOM 1645 C C . GLY A 1 201 ? -19.967 -13.889 19.054 1.00 94.38 201 GLY A C 1
ATOM 1646 O O . GLY A 1 201 ? -20.174 -14.723 18.175 1.00 94.38 201 GLY A O 1
ATOM 1647 N N . ILE A 1 202 ? -18.962 -13.012 18.971 1.00 95.94 202 ILE A N 1
ATOM 1648 C CA . ILE A 1 202 ? -17.942 -13.061 17.914 1.00 95.94 202 ILE A CA 1
ATOM 1649 C C . ILE A 1 202 ? -16.987 -14.227 18.183 1.00 95.94 202 ILE A C 1
ATOM 1651 O O . ILE A 1 202 ? -16.799 -15.068 17.304 1.00 95.94 202 ILE A O 1
ATOM 1655 N N . LYS A 1 203 ? -16.454 -14.335 19.408 1.00 96.06 203 LYS A N 1
ATOM 1656 C CA . LYS A 1 203 ? -15.540 -15.414 19.820 1.00 96.06 203 LYS A CA 1
ATOM 1657 C C . LYS A 1 203 ? -16.106 -16.803 19.546 1.00 96.06 203 LYS A C 1
ATOM 1659 O O . LYS A 1 203 ? -15.403 -17.637 18.988 1.00 96.06 203 LYS A O 1
ATOM 1664 N N . SER A 1 204 ? -17.370 -17.038 19.891 1.00 94.62 204 SER A N 1
ATOM 1665 C CA . SER A 1 204 ? -18.037 -18.336 19.697 1.00 94.62 204 SER A CA 1
ATOM 1666 C C . SER A 1 204 ? -18.262 -18.713 18.228 1.00 94.62 204 SER A C 1
ATOM 1668 O O . SER A 1 204 ? -18.372 -19.895 17.907 1.00 94.62 204 SER A O 1
ATOM 1670 N N . LYS A 1 205 ? -18.315 -17.734 17.316 1.00 94.56 205 LYS A N 1
ATOM 1671 C CA . LYS A 1 205 ? -18.502 -17.971 15.874 1.00 94.56 205 LYS A CA 1
ATOM 1672 C C . LYS A 1 205 ? -17.202 -18.255 15.128 1.00 94.56 205 LYS A C 1
ATOM 1674 O O . LYS A 1 205 ? -17.252 -18.796 14.023 1.00 94.56 205 LYS A O 1
ATOM 1679 N N . VAL A 1 206 ? -16.056 -17.900 15.705 1.00 93.31 206 VAL A N 1
ATOM 1680 C CA . VAL A 1 206 ? -14.739 -18.143 15.108 1.00 93.31 206 VAL A CA 1
ATOM 1681 C C . VAL A 1 206 ? -14.221 -19.490 15.597 1.00 93.31 206 VAL A C 1
ATOM 1683 O O . VAL A 1 206 ? -14.072 -19.719 16.794 1.00 93.31 206 VAL A O 1
ATOM 1686 N N . LYS A 1 207 ? -13.952 -20.407 14.667 1.00 91.62 207 LYS A N 1
ATOM 1687 C CA . LYS A 1 207 ? -13.510 -21.772 15.001 1.00 91.62 207 LYS A CA 1
ATOM 1688 C C . LYS A 1 207 ? -12.016 -21.803 15.306 1.00 91.62 207 LYS A C 1
ATOM 1690 O O . LYS A 1 207 ? -11.257 -21.111 14.639 1.00 91.62 207 LYS A O 1
ATOM 1695 N N . GLN A 1 208 ? -11.588 -22.697 16.201 1.00 87.69 208 GLN A N 1
ATOM 1696 C CA . GLN A 1 208 ? -10.174 -22.863 16.578 1.00 87.69 208 GLN A CA 1
ATOM 1697 C C . GLN A 1 208 ? -9.232 -23.129 15.394 1.00 87.69 208 GLN A C 1
ATOM 1699 O O . GLN A 1 208 ? -8.079 -22.717 15.413 1.00 87.69 208 GLN A O 1
ATOM 1704 N N . SER A 1 209 ? -9.728 -23.777 14.340 1.00 86.81 209 SER A N 1
ATOM 1705 C CA . SER A 1 209 ? -8.960 -24.060 13.124 1.00 86.81 209 SER A CA 1
ATOM 1706 C C . SER A 1 209 ? -8.763 -22.847 12.203 1.00 86.81 209 SER A C 1
ATOM 1708 O O . SER A 1 209 ? -8.075 -22.965 11.192 1.00 86.81 209 SER A O 1
ATOM 1710 N N . GLN A 1 210 ? -9.416 -21.711 12.466 1.00 89.56 210 GLN A N 1
ATOM 1711 C CA . GLN A 1 210 ? -9.285 -20.514 11.637 1.00 89.56 210 GLN A CA 1
ATOM 1712 C C . GLN A 1 210 ? -8.045 -19.709 12.021 1.00 89.56 210 GLN A C 1
ATOM 1714 O O . GLN A 1 210 ? -7.727 -19.561 13.197 1.00 89.56 210 GLN A O 1
ATOM 1719 N N . LEU A 1 211 ? -7.401 -19.120 11.010 1.00 89.88 211 LEU A N 1
ATOM 1720 C CA . LEU A 1 211 ? -6.159 -18.352 11.142 1.00 89.88 211 LEU A CA 1
ATOM 1721 C C . LEU A 1 211 ? -6.211 -17.288 12.251 1.00 89.88 211 LEU A C 1
ATOM 1723 O O . LEU A 1 211 ? -5.259 -17.137 13.006 1.00 89.88 211 LEU A O 1
ATOM 1727 N N . TYR A 1 212 ? -7.332 -16.574 12.362 1.00 93.19 212 TYR A N 1
ATOM 1728 C CA . TYR A 1 212 ? -7.482 -15.439 13.276 1.00 93.19 212 TYR A CA 1
ATOM 1729 C C . TYR A 1 212 ? -8.009 -15.826 14.661 1.00 93.19 212 TYR A C 1
ATOM 1731 O O . TYR A 1 212 ? -8.267 -14.947 15.478 1.00 93.19 212 TYR A O 1
ATOM 1739 N N . TRP A 1 213 ? -8.213 -17.119 14.940 1.00 95.31 213 TRP A N 1
ATOM 1740 C CA . TRP A 1 213 ? -8.869 -17.549 16.174 1.00 95.31 213 TRP A CA 1
ATOM 1741 C C . TRP A 1 213 ? -8.131 -17.082 17.426 1.00 95.31 213 TRP A C 1
ATOM 1743 O O . TRP A 1 213 ? -8.748 -16.441 18.270 1.00 95.31 213 TRP A O 1
ATOM 1753 N N . LEU A 1 214 ? -6.824 -17.348 17.524 1.00 94.50 214 LEU A N 1
ATOM 1754 C CA . LEU A 1 214 ? -6.014 -16.957 18.686 1.00 94.50 214 LEU A CA 1
ATOM 1755 C C . LEU A 1 214 ? -6.091 -15.452 18.946 1.00 94.50 214 LEU A C 1
ATOM 1757 O O . LEU A 1 214 ? -6.309 -15.019 20.073 1.00 94.50 214 LEU A O 1
ATOM 1761 N N . GLU A 1 215 ? -5.954 -14.670 17.881 1.00 96.25 215 GLU A N 1
ATOM 1762 C CA . GLU A 1 215 ? -5.975 -13.214 17.925 1.00 96.25 215 GLU A CA 1
ATOM 1763 C C . GLU A 1 215 ? -7.330 -12.685 18.422 1.00 96.25 215 GLU A C 1
ATOM 1765 O O . GLU A 1 215 ? -7.391 -11.845 19.317 1.00 96.25 215 GLU A O 1
ATOM 1770 N N . ILE A 1 216 ? -8.429 -13.248 17.911 1.00 96.69 216 ILE A N 1
ATOM 1771 C CA . ILE A 1 216 ? -9.797 -12.889 18.304 1.00 96.69 216 ILE A CA 1
ATOM 1772 C C . ILE A 1 216 ? -10.102 -13.306 19.746 1.00 96.69 216 ILE A C 1
ATOM 1774 O O . ILE A 1 216 ? -10.778 -12.563 20.454 1.00 96.69 216 ILE A O 1
ATOM 1778 N N . GLN A 1 217 ? -9.612 -14.459 20.208 1.00 96.38 217 GLN A N 1
ATOM 1779 C CA . GLN A 1 217 ? -9.796 -14.865 21.606 1.00 96.38 217 GLN A CA 1
ATOM 1780 C C . GLN A 1 217 ? -9.030 -13.967 22.580 1.00 96.38 217 GLN A C 1
ATOM 1782 O O . GLN A 1 217 ? -9.530 -13.710 23.673 1.00 96.38 217 GLN A O 1
ATOM 1787 N N . ALA A 1 218 ? -7.837 -13.511 22.191 1.00 95.75 218 ALA A N 1
ATOM 1788 C CA . ALA A 1 218 ? -6.964 -12.714 23.044 1.00 95.75 218 ALA A CA 1
ATOM 1789 C C . ALA A 1 218 ? -7.378 -11.236 23.138 1.00 95.75 218 ALA A C 1
ATOM 1791 O O . ALA A 1 218 ? -7.218 -10.635 24.197 1.00 95.75 218 ALA A O 1
ATOM 1792 N N . LEU A 1 219 ? -7.868 -10.646 22.041 1.00 95.69 219 LEU A N 1
ATOM 1793 C CA . LEU A 1 219 ? -8.083 -9.195 21.938 1.00 95.69 219 LEU A CA 1
ATOM 1794 C C . LEU A 1 219 ? -9.543 -8.744 22.096 1.00 95.69 219 LEU A C 1
ATOM 1796 O O . LEU A 1 219 ? -9.788 -7.559 22.338 1.00 95.69 219 LEU A O 1
ATOM 1800 N N . LEU A 1 220 ? -10.519 -9.647 21.950 1.00 93.62 220 LEU A N 1
ATOM 1801 C CA . LEU A 1 220 ? -11.920 -9.355 22.286 1.00 93.62 220 LEU A CA 1
ATOM 1802 C C . LEU A 1 220 ? -12.190 -9.650 23.759 1.00 93.62 220 LEU A C 1
ATOM 1804 O O . LEU A 1 220 ? -12.934 -8.858 24.380 1.00 93.62 220 LEU A O 1
#

Nearest PDB structures (foldseek):
  9c0d-assembly1_I  TM=1.795E-01  e=3.508E+00  Enterococcus faecium
  3rtk-assembly3_B  TM=1.777E-01  e=5.064E+00  Mycobacterium tuberculosis

Secondary structure (DSSP, 8-state):
--HHHHHTTS-HHHHPBPSS--HHHHHHHHHHHHHHTTHHHH--STT---GGGHHHHHHHHHHHHTT--HHHHHHHHHHHHHHTTPEEE-TTS-EEE--TT-HHHHHHHHHHHHHIIIIIIIIIIHHHHHHHHHHHHHHHSS--BS-HHHHHHTT-S-HHHHHHHHTT--HHHHHHHHHH-GGGEEE-TTT-PEEE--HHHHHHHS-TTSTTHHHHHHH-

Foldseek 3Di:
DALLVVPVVDDLVVQADELQADLVNQLVNVVVLCVSHVQQVPFDDPPGDDNVCSNVVSLVLNCQLALHDLVRQLVVQLVCLVVVQDWDADPVRDIDGQDPPDVVSSVSSSVVSVCCLVPPQLPVVLVSLQVSQVSSCVNVVDGSHDSSSVSSVLSYSDLQLVLVVVLVDRSVVSVVCCVPPVVQWDQDPPPRHIGGPPLVVVLVVDDPPDPCNVVSVVRD